Protein 3CS5 (pdb70)

Secondary structure (DSSP, 8-state):
-HHHHHHHHHHHTTSSS-TGGGTHHHHTHHHHHHHHHHHHHHHHTTT-/-HHHHHHHHHHHHHTT--HHHHHHHHHHHHHHHTHHHHTTTSTTTT--/-TTHHHHHHHHHHHHHS-TTTTHHHHHHHHHTTSSTHHHHHHHHHTT-/-HHHHHHHHHHHHGGG--HHHHHHHHHHHHTHHHHHHHHHHHHHT---

Nearest PDB structures (foldseek):
  3cs5-assembly2_C  TM=1.021E+00  e=9.121E-07  Synechococcus elongatus PCC 7942 = FACHB-805

Solvent-accessible surface area: 14403 Å² total; per-residue (Å²): 125,137,74,98,100,44,26,90,122,72,68,104,107,4,161,122,44,69,151,128,90,0,31,74,72,12,29,92,5,5,76,80,36,31,59,36,84,90,66,75,116,19,34,88,180,146,63,148,136,136,55,115,120,28,19,92,103,73,76,139,104,4,171,134,55,55,136,122,83,4,20,63,71,15,45,80,1,21,130,85,11,26,46,40,45,56,85,72,99,24,42,83,188,141,38,98,105,150,63,104,130,38,21,106,129,54,67,124,110,2,166,123,45,44,165,132,84,0,16,69,53,5,19,92,6,5,115,78,47,11,40,41,36,68,66,42,76,22,51,92,162,156,64,142,120,129,43,114,115,18,13,95,114,44,57,125,124,5,148,121,19,62,130,139,82,1,32,80,61,12,20,92,19,1,112,88,42,29,40,39,82,63,86,76,97,23,38,106,174,132,69,163

Foldseek 3Di:
DVVVVVVVVVVVVQVPQDDVRNVVVVVVVVVVVVVCVVVVVVVVVVVD/DVVVVVVVVVVVPVVVDDPVVVVCVVVVVCVPVVVVVVVVVVVVVPPD/DVVVVVVVVCCVVCVPADPCGVVVVCVVCVCVVCVCVVVVVVVVVVVD/DVVVVVVVVCVVVVVVQDVVSVVVVVVVVVVVVVVVVVVVVVVVVVPD

InterPro domains:
  IPR007574 Phycobilisome degradation protein NblA [PF04485] (10-57)
  IPR036904 Phycobilisome degradation protein NblA superfamily [G3DSA:1.10.287.670] (1-59)
  IPR036904 Phycobilisome degradation protein NblA superfamily [SSF109859] (8-58)

Structure (mmCIF, N/CA/C/O backbone):
data_3CS5
#
_entry.id   3CS5
#
_cell.length_a   78.080
_cell.length_b   78.080
_cell.length_c   70.678
_cell.angle_alpha   90.00
_cell.angle_beta   90.00
_cell.angle_gamma   90.00
#
_symmetry.space_group_name_H-M   'P 4'
#
loop_
_entity.id
_entity.type
_entity.pdbx_description
1 polymer 'Phycobilisome degradation protein nblA'
2 water water
#
loop_
_atom_site.group_PDB
_atom_site.id
_atom_site.type_symbol
_atom_site.label_atom_id
_atom_site.label_alt_id
_atom_site.label_comp_id
_atom_site.label_asym_id
_atom_site.label_entity_id
_atom_site.label_seq_id
_atom_site.pdbx_PDB_ins_code
_atom_site.Cartn_x
_atom_site.Cartn_y
_atom_site.Cartn_z
_atom_site.occupancy
_atom_site.B_iso_or_equiv
_atom_site.auth_seq_id
_atom_site.auth_comp_id
_atom_site.auth_asym_id
_atom_site.auth_atom_id
_atom_site.pdbx_PDB_model_num
ATOM 1 N N . VAL A 1 12 ? 31.034 36.447 24.443 1.00 9.13 12 VAL A N 1
ATOM 2 C CA . VAL A 1 12 ? 31.554 37.352 23.419 1.00 19.86 12 VAL A CA 1
ATOM 3 C C . VAL A 1 12 ? 32.639 36.638 22.606 1.00 24.13 12 VAL A C 1
ATOM 4 O O . VAL A 1 12 ? 32.292 36.094 21.548 1.00 13.61 12 VAL A O 1
ATOM 8 N N . GLU A 1 13 ? 33.848 36.664 23.137 1.00 20.41 13 GLU A N 1
ATOM 9 C CA . GLU A 1 13 ? 35.065 36.150 22.534 1.00 25.30 13 GLU A CA 1
ATOM 10 C C . GLU A 1 13 ? 34.808 34.900 21.692 1.00 28.06 13 GLU A C 1
ATOM 11 O O . GLU A 1 13 ? 34.934 34.986 20.461 1.00 11.10 13 GLU A O 1
ATOM 17 N N . GLN A 1 14 ? 34.431 33.810 22.345 1.00 24.04 14 GLN A N 1
ATOM 18 C CA . GLN A 1 14 ? 34.061 32.561 21.685 1.00 17.98 14 GLN A CA 1
ATOM 19 C C . GLN A 1 14 ? 33.159 32.817 20.476 1.00 21.68 14 GLN A C 1
ATOM 20 O O . GLN A 1 14 ? 33.255 32.119 19.465 1.00 13.85 14 GLN A O 1
ATOM 26 N N . GLN A 1 15 ? 32.268 33.805 20.549 1.00 16.89 15 GLN A N 1
ATOM 27 C CA . GLN A 1 15 ? 31.419 34.108 19.398 1.00 15.13 15 GLN A CA 1
ATOM 28 C C . GLN A 1 15 ? 32.290 34.526 18.222 1.00 6.77 15 GLN A C 1
ATOM 29 O O . GLN A 1 15 ? 31.976 34.244 17.067 1.00 0.00 15 GLN A O 1
ATOM 35 N N . PHE A 1 16 ? 33.414 35.187 18.512 1.00 4.34 16 PHE A N 1
ATOM 36 C CA . PHE A 1 16 ? 34.367 35.419 17.429 1.00 6.60 16 PHE A CA 1
ATOM 37 C C . PHE A 1 16 ? 34.827 34.032 16.944 1.00 14.10 16 PHE A C 1
ATOM 38 O O . PHE A 1 16 ? 34.678 33.736 15.763 1.00 5.13 16 PHE A O 1
ATOM 46 N N . ASP A 1 17 ? 35.352 33.275 17.892 1.00 25.39 17 ASP A N 1
ATOM 47 C CA . ASP A 1 17 ? 35.821 31.901 17.762 1.00 22.63 17 ASP A CA 1
ATOM 48 C C . ASP A 1 17 ? 34.919 31.153 16.778 1.00 21.70 17 ASP A C 1
ATOM 49 O O . ASP A 1 17 ? 35.395 30.711 15.730 1.00 60.43 17 ASP A O 1
ATOM 54 N N . LEU A 1 18 ? 33.643 31.053 17.099 1.00 15.17 18 LEU A N 1
ATOM 55 C CA . LEU A 1 18 ? 32.595 30.472 16.281 1.00 16.70 18 LEU A CA 1
ATOM 56 C C . LEU A 1 18 ? 32.634 30.928 14.825 1.00 22.75 18 LEU A C 1
ATOM 57 O O . LEU A 1 18 ? 32.747 30.174 13.859 1.00 0.00 18 LEU A O 1
ATOM 62 N N . GLN A 1 19 ? 32.489 32.248 14.674 1.00 33.18 19 GLN A N 1
ATOM 63 C CA . GLN A 1 19 ? 32.464 32.829 13.335 1.00 33.90 19 GLN A CA 1
ATOM 64 C C . GLN A 1 19 ? 33.752 32.461 12.606 1.00 30.51 19 GLN A C 1
ATOM 65 O O . GLN A 1 19 ? 33.704 32.114 11.431 1.00 1.49 19 GLN A O 1
ATOM 71 N N . LYS A 1 20 ?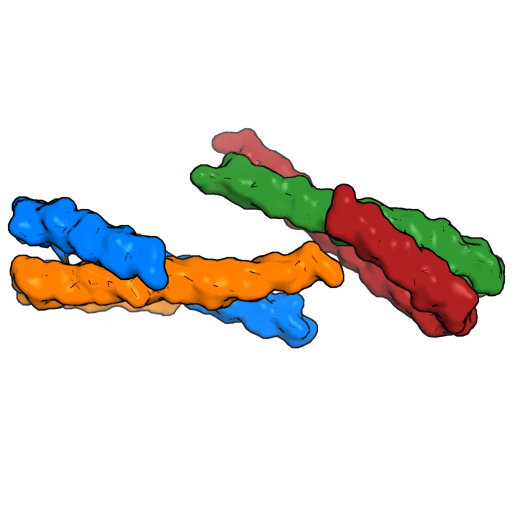 34.844 32.537 13.362 1.00 27.32 20 LYS A N 1
ATOM 72 C CA . LYS A 1 20 ? 36.158 32.153 12.854 1.00 18.91 20 LYS A CA 1
ATOM 73 C C . LYS A 1 20 ? 36.157 30.691 12.425 1.00 11.69 20 LYS A C 1
ATOM 74 O O . LYS A 1 20 ? 36.648 30.350 11.343 1.00 30.66 20 LYS A O 1
ATOM 80 N N . TYR A 1 21 ? 35.595 29.781 13.218 1.00 0.24 21 TYR A N 1
ATOM 81 C CA . TYR A 1 21 ? 35.598 28.370 12.809 1.00 10.12 21 TYR A CA 1
ATOM 82 C C . TYR A 1 21 ? 34.667 28.137 11.619 1.00 16.34 21 TYR A C 1
ATOM 83 O O . TYR A 1 21 ? 34.633 27.041 11.045 1.00 28.68 21 TYR A O 1
ATOM 92 N N . ARG A 1 22 ? 33.887 29.139 11.230 1.00 9.44 22 ARG A N 1
ATOM 93 C CA . ARG A 1 22 ? 32.954 28.947 10.118 1.00 10.35 22 ARG A CA 1
ATOM 94 C C . ARG A 1 22 ? 33.679 28.996 8.774 1.00 11.94 22 ARG A C 1
ATOM 95 O O . ARG A 1 22 ? 33.581 28.078 7.953 1.00 12.51 22 ARG A O 1
ATOM 103 N N . GLN A 1 23 ? 34.414 30.077 8.554 1.00 16.88 23 GLN A N 1
ATOM 104 C CA . GLN A 1 23 ? 35.184 30.308 7.338 1.00 16.81 23 GLN A CA 1
ATOM 105 C C . GLN A 1 23 ? 35.969 29.079 6.907 1.00 16.46 23 GLN A C 1
ATOM 106 O O . GLN A 1 23 ? 35.890 28.602 5.778 1.00 12.19 23 GLN A O 1
ATOM 112 N N . GLN A 1 24 ? 36.723 28.586 7.880 1.00 8.40 24 GLN A N 1
ATOM 113 C CA . GLN A 1 24 ? 37.580 27.426 7.700 1.00 8.16 24 GLN A CA 1
ATOM 114 C C . GLN A 1 24 ? 36.817 26.243 7.111 1.00 14.10 24 GLN A C 1
ATOM 115 O O . GLN A 1 24 ? 37.461 25.431 6.435 1.00 37.44 24 GLN A O 1
ATOM 121 N N . VAL A 1 25 ? 35.523 26.162 7.354 1.00 10.74 25 VAL A N 1
ATOM 122 C CA . VAL A 1 25 ? 34.645 25.036 7.142 1.00 10.64 25 VAL A CA 1
ATOM 123 C C . VAL A 1 25 ? 33.656 25.219 6.005 1.00 10.62 25 VAL A C 1
ATOM 124 O O . VAL A 1 25 ? 33.011 24.247 5.600 1.00 3.79 25 VAL A O 1
ATOM 128 N N . ARG A 1 26 ? 33.533 26.436 5.504 1.00 18.06 26 ARG A N 1
ATOM 129 C CA . ARG A 1 26 ? 32.653 26.760 4.383 1.00 18.24 26 ARG A CA 1
ATOM 130 C C . ARG A 1 26 ? 33.473 26.847 3.091 1.00 10.18 26 ARG A C 1
ATOM 131 O O . ARG A 1 26 ? 33.001 27.386 2.097 1.00 3.33 26 ARG A O 1
ATOM 139 N N . ASP A 1 27 ? 34.682 26.318 3.147 1.00 3.24 27 ASP A N 1
ATOM 140 C CA . ASP A 1 27 ? 35.577 26.076 2.037 1.00 1.23 27 ASP A CA 1
ATOM 141 C C . ASP A 1 27 ? 36.029 24.609 2.075 1.00 0.00 27 ASP A C 1
ATOM 142 O O . ASP A 1 27 ? 36.336 24.029 1.031 1.00 9.39 27 ASP A O 1
ATOM 147 N N . ILE A 1 28 ? 36.079 24.046 3.284 1.00 8.09 28 ILE A N 1
ATOM 148 C CA . ILE A 1 28 ? 36.561 22.675 3.415 1.00 18.10 28 ILE A CA 1
ATOM 149 C C . ILE A 1 28 ? 35.653 21.741 2.599 1.00 16.96 28 ILE A C 1
ATOM 150 O O . ILE A 1 28 ? 34.446 21.950 2.594 1.00 1.07 28 ILE A O 1
ATOM 155 N N . SER A 1 29 ? 36.283 20.765 1.960 1.00 17.57 29 SER A N 1
ATOM 156 C CA . SER A 1 29 ? 35.621 19.798 1.101 1.00 4.82 29 SER A CA 1
ATOM 157 C C . SER A 1 29 ? 34.862 18.713 1.863 1.00 14.50 29 SER A C 1
ATOM 158 O O . SER A 1 29 ? 34.919 18.614 3.091 1.00 27.04 29 SER A O 1
ATOM 161 N N . ARG A 1 30 ? 34.154 17.905 1.081 1.00 23.64 30 ARG A N 1
ATOM 162 C CA . ARG A 1 30 ? 33.308 16.805 1.495 1.00 26.70 30 ARG A CA 1
ATOM 163 C C . ARG A 1 30 ? 33.950 15.901 2.543 1.00 33.25 30 ARG A C 1
ATOM 164 O O . ARG A 1 30 ? 33.631 16.072 3.723 1.00 46.81 30 ARG A O 1
ATOM 172 N N . GLU A 1 31 ? 34.810 14.956 2.153 1.00 32.57 31 GLU A N 1
ATOM 173 C CA . GLU A 1 31 ? 35.357 14.051 3.167 1.00 28.33 31 GLU A CA 1
ATOM 174 C C . GLU A 1 31 ? 36.115 14.889 4.209 1.00 26.30 31 GLU A C 1
ATOM 175 O O . GLU A 1 31 ? 35.967 14.653 5.407 1.00 12.80 31 GLU A O 1
ATOM 181 N N . ASP A 1 32 ? 36.877 15.863 3.733 1.00 30.33 32 ASP A N 1
ATOM 182 C CA . ASP A 1 32 ? 37.681 16.721 4.599 1.00 39.44 32 ASP A CA 1
ATOM 183 C C . ASP A 1 32 ? 36.832 17.598 5.512 1.00 42.48 32 ASP A C 1
ATOM 184 O O . ASP A 1 32 ? 37.344 18.264 6.427 1.00 46.67 32 ASP A O 1
ATOM 189 N N . LEU A 1 33 ? 35.520 17.606 5.301 1.00 38.68 33 LEU A N 1
ATOM 190 C CA . LEU A 1 33 ? 34.622 18.251 6.259 1.00 34.31 33 LEU A CA 1
ATOM 191 C C . LEU A 1 33 ? 33.879 17.168 7.044 1.00 21.82 33 LEU A C 1
ATOM 192 O O . LEU A 1 33 ? 32.932 17.441 7.779 1.00 0.80 33 LEU A O 1
ATOM 197 N N . GLU A 1 34 ? 34.340 15.924 6.892 1.00 23.51 34 GLU A N 1
ATOM 198 C CA . GLU A 1 34 ? 33.773 14.771 7.574 1.00 25.75 34 GLU A CA 1
ATOM 199 C C . GLU A 1 34 ? 34.641 14.269 8.729 1.00 24.21 34 GLU A C 1
ATOM 200 O O . GLU A 1 34 ? 34.117 13.838 9.758 1.00 23.75 34 GLU A O 1
ATOM 206 N N . ASP A 1 35 ? 35.955 14.305 8.555 1.00 27.44 35 ASP A N 1
ATOM 207 C CA . ASP A 1 35 ? 36.905 13.775 9.523 1.00 27.25 35 ASP A CA 1
ATOM 208 C C . ASP A 1 35 ? 37.035 14.677 10.738 1.00 31.64 35 ASP A C 1
ATOM 209 O O . ASP A 1 35 ? 37.601 14.319 11.778 1.00 21.60 35 ASP A O 1
ATOM 214 N N . LEU A 1 36 ? 36.486 15.893 10.607 1.00 17.31 36 LEU A N 1
ATOM 215 C CA . LEU A 1 36 ? 36.465 16.715 11.817 1.00 12.75 36 LEU A CA 1
ATOM 216 C C . LEU A 1 36 ? 35.059 16.620 12.412 1.00 17.37 36 LEU A C 1
ATOM 217 O O . LEU A 1 36 ? 34.650 17.481 13.179 1.00 24.23 36 LEU A O 1
ATOM 222 N N . PHE A 1 37 ? 34.318 15.567 12.029 1.00 13.04 37 PHE A N 1
ATOM 223 C CA . PHE A 1 37 ? 33.063 15.333 12.739 1.00 16.19 37 PHE A CA 1
ATOM 224 C C . PHE A 1 37 ? 33.125 13.955 13.403 1.00 24.72 37 PHE A C 1
ATOM 225 O O . PHE A 1 37 ? 32.309 13.631 14.257 1.00 32.21 37 PHE A O 1
ATOM 233 N N . ILE A 1 38 ? 34.123 13.182 12.993 1.00 27.12 38 ILE A N 1
ATOM 234 C CA . ILE A 1 38 ? 34.377 11.866 13.578 1.00 29.88 38 ILE A CA 1
ATOM 235 C C . ILE A 1 38 ? 35.326 11.980 14.765 1.00 33.01 38 ILE A C 1
ATOM 236 O O . ILE A 1 38 ? 35.188 11.249 15.745 1.00 31.80 38 ILE A O 1
ATOM 241 N N . GLU A 1 39 ? 36.277 12.904 14.664 1.00 34.09 39 GLU A N 1
ATOM 242 C CA . GLU A 1 39 ? 37.226 13.219 15.724 1.00 41.47 39 GLU A CA 1
ATOM 243 C C . GLU A 1 39 ? 36.560 13.995 16.858 1.00 43.51 39 GLU A C 1
ATOM 244 O O . GLU A 1 39 ? 37.046 14.101 17.990 1.00 13.18 39 GLU A O 1
ATOM 250 N N . VAL A 1 40 ? 35.406 14.565 16.510 1.00 35.93 40 VAL A N 1
ATOM 251 C CA . VAL A 1 40 ? 34.658 15.427 17.400 1.00 31.12 40 VAL A CA 1
ATOM 252 C C . VAL A 1 40 ? 33.744 14.705 18.377 1.00 28.11 40 VAL A C 1
ATOM 253 O O . VAL A 1 40 ? 33.792 14.869 19.598 1.00 1.22 40 VAL A O 1
ATOM 257 N N . VAL A 1 41 ? 32.899 13.845 17.808 1.00 26.67 41 VAL A N 1
ATOM 258 C CA . VAL A 1 41 ? 32.032 12.982 18.601 1.00 20.42 41 VAL A CA 1
ATOM 259 C C . VAL A 1 41 ? 32.858 11.938 19.349 1.00 7.86 41 VAL A C 1
ATOM 260 O O . VAL A 1 41 ? 32.298 11.264 20.210 1.00 19.56 41 VAL A O 1
ATOM 264 N N . ARG A 1 42 ? 34.141 11.815 19.027 1.00 3.32 42 ARG A N 1
ATOM 265 C CA . ARG A 1 42 ? 35.133 11.357 19.993 1.00 7.78 42 ARG A CA 1
ATOM 266 C C . ARG A 1 42 ? 35.463 12.451 21.003 1.00 25.41 42 ARG A C 1
ATOM 267 O O . ARG A 1 42 ? 35.442 12.219 22.212 1.00 40.58 42 ARG A O 1
ATOM 275 N N . GLN A 1 43 ? 35.768 13.642 20.499 1.00 27.42 43 GLN A N 1
ATOM 276 C CA . GLN A 1 43 ? 36.113 14.771 21.354 1.00 22.73 43 GLN A CA 1
ATOM 277 C C . GLN A 1 43 ? 35.155 14.878 22.542 1.00 19.35 43 GLN A C 1
ATOM 278 O O . GLN A 1 43 ? 35.471 14.447 23.645 1.00 0.00 43 GLN A O 1
ATOM 284 N N . LYS A 1 44 ? 34.000 15.466 22.271 1.00 30.12 44 LYS A N 1
ATOM 285 C CA . LYS A 1 44 ? 32.894 15.690 23.178 1.00 24.36 44 LYS A CA 1
ATOM 286 C C . LYS A 1 44 ? 32.768 14.608 24.250 1.00 23.52 44 LYS A C 1
ATOM 287 O O . LYS A 1 44 ? 32.580 14.913 25.431 1.00 11.36 44 LYS A O 1
ATOM 293 N N . MET A 1 45 ? 32.876 13.343 23.857 1.00 20.01 45 MET A N 1
ATOM 294 C CA . MET A 1 45 ? 32.685 12.228 24.782 1.00 27.42 45 MET A CA 1
ATOM 295 C C . MET A 1 45 ? 33.800 12.151 25.816 1.00 25.01 45 MET A C 1
ATOM 296 O O . MET A 1 45 ? 33.524 11.851 26.984 1.00 7.62 45 MET A O 1
ATOM 301 N N . ALA A 1 46 ? 35.020 12.442 25.388 1.00 18.33 46 ALA A N 1
ATOM 302 C CA . ALA A 1 46 ? 36.201 12.553 26.232 1.00 7.24 46 ALA A CA 1
ATOM 303 C C . ALA A 1 46 ? 35.963 13.525 27.388 1.00 8.99 46 ALA A C 1
ATOM 304 O O . ALA A 1 46 ? 36.511 13.397 28.487 1.00 0.00 46 ALA A O 1
ATOM 306 N N . HIS A 1 47 ? 35.117 14.507 27.107 1.00 8.49 47 HIS A N 1
ATOM 307 C CA . HIS A 1 47 ? 34.626 15.435 28.109 1.00 20.29 47 HIS A CA 1
ATOM 308 C C . HIS A 1 47 ? 33.484 14.771 28.890 1.00 25.09 47 HIS A C 1
ATOM 309 O O . HIS A 1 47 ? 33.341 15.024 30.083 1.00 19.38 47 HIS A O 1
ATOM 316 N N . GLU A 1 48 ? 32.692 13.951 28.196 1.00 27.92 48 GLU A N 1
ATOM 317 C CA . GLU A 1 48 ? 31.542 13.307 28.827 1.00 32.74 48 GLU A CA 1
ATOM 318 C C . GLU A 1 48 ? 31.973 12.599 30.113 1.00 26.51 48 GLU A C 1
ATOM 319 O O . GLU A 1 48 ? 31.366 12.788 31.166 1.00 30.52 48 GLU A O 1
ATOM 325 N N . ASN A 1 49 ? 33.032 11.819 29.990 1.00 19.04 49 ASN A N 1
ATOM 326 C CA . ASN A 1 49 ? 33.778 11.134 31.020 1.00 22.22 49 ASN A CA 1
ATOM 327 C C . ASN A 1 49 ? 34.523 12.097 31.933 1.00 26.39 49 ASN A C 1
ATOM 328 O O . ASN A 1 49 ? 35.094 11.733 32.957 1.00 6.22 49 ASN A O 1
ATOM 333 N N . ILE A 1 50 ? 34.519 13.352 31.502 1.00 30.14 50 ILE A N 1
ATOM 334 C CA . ILE A 1 50 ? 35.306 14.381 32.157 1.00 31.21 50 ILE A CA 1
ATOM 335 C C . ILE A 1 50 ? 34.406 15.227 33.050 1.00 26.23 50 ILE A C 1
ATOM 336 O O . ILE A 1 50 ? 34.711 15.443 34.226 1.00 53.10 50 ILE A O 1
ATOM 341 N N . PHE A 1 51 ? 33.279 15.668 32.498 1.00 11.13 51 PHE A N 1
ATOM 342 C CA . PHE A 1 51 ? 32.289 16.285 33.371 1.00 15.00 51 PHE A CA 1
ATOM 343 C C . PHE A 1 51 ? 31.841 15.252 34.420 1.00 25.86 51 PHE A C 1
ATOM 344 O O . PHE A 1 51 ? 31.933 15.537 35.611 1.00 26.57 51 PHE A O 1
ATOM 352 N N . LYS A 1 52 ? 31.406 14.100 33.939 1.00 32.09 52 LYS A N 1
ATOM 353 C CA . LYS A 1 52 ? 31.109 12.938 34.766 1.00 33.38 52 LYS A CA 1
ATOM 354 C C . LYS A 1 52 ? 32.214 12.772 35.812 1.00 35.60 52 LYS A C 1
ATOM 355 O O . LYS A 1 52 ? 31.958 12.802 37.016 1.00 26.18 52 LYS A O 1
ATOM 361 N N . GLY A 1 53 ? 33.436 12.627 35.304 1.00 33.98 53 GLY A N 1
ATOM 362 C CA . GLY A 1 53 ? 34.633 12.619 36.123 1.00 32.12 53 GLY A CA 1
ATOM 363 C C . GLY A 1 53 ? 34.616 13.798 37.090 1.00 38.12 53 GLY A C 1
ATOM 364 O O . GLY A 1 53 ? 34.962 13.640 38.271 1.00 56.30 53 GLY A O 1
ATOM 365 N N . MET A 1 54 ? 34.202 14.962 36.582 1.00 35.40 54 MET A N 1
ATOM 366 C CA . MET A 1 54 ? 34.153 16.202 37.339 1.00 37.21 54 MET A CA 1
ATOM 367 C C . MET A 1 54 ? 33.021 16.208 38.360 1.00 32.06 54 MET A C 1
ATOM 368 O O . MET A 1 54 ? 33.118 16.829 39.421 1.00 8.07 54 MET A O 1
ATOM 373 N N . ILE A 1 55 ? 31.934 15.505 38.033 1.00 30.56 55 ILE A N 1
ATOM 374 C CA . ILE A 1 55 ? 30.812 15.492 38.977 1.00 22.18 55 ILE A CA 1
ATOM 375 C C . ILE A 1 55 ? 30.962 14.339 39.953 1.00 16.04 55 ILE A C 1
ATOM 376 O O . ILE A 1 55 ? 30.350 14.339 41.028 1.00 28.05 55 ILE A O 1
ATOM 381 N N . ARG A 1 56 ? 31.787 13.329 39.643 1.00 10.53 56 ARG A N 1
ATOM 382 C CA . ARG A 1 56 ? 32.028 12.342 40.708 1.00 12.06 56 ARG A CA 1
ATOM 383 C C . ARG A 1 56 ? 33.460 12.515 41.234 1.00 11.46 56 ARG A C 1
ATOM 384 O O . ARG A 1 56 ? 34.314 11.649 41.078 1.00 1.06 56 ARG A O 1
ATOM 392 N N . GLN A 1 57 ? 33.640 13.634 41.938 1.00 0.00 57 GLN A N 1
ATOM 393 C CA . GLN A 1 57 ? 34.885 14.267 42.298 1.00 10.14 57 GLN A CA 1
ATOM 394 C C . GLN A 1 57 ? 34.590 15.470 43.178 1.00 22.51 57 GLN A C 1
ATOM 395 O O . GLN A 1 57 ? 35.403 15.918 43.957 1.00 2.72 57 GLN A O 1
ATOM 401 N N . GLY A 1 58 ? 33.310 15.844 43.013 1.00 27.35 58 GLY A N 1
ATOM 402 C CA . GLY A 1 58 ? 32.598 16.900 43.685 1.00 20.67 58 GLY A CA 1
ATOM 403 C C . GLY A 1 58 ? 31.777 16.374 44.852 1.00 12.83 58 GLY A C 1
ATOM 404 O O . GLY A 1 58 ? 31.591 17.073 45.849 1.00 0.00 58 GLY A O 1
ATOM 405 N N . SER A 1 59 ? 31.289 15.145 44.725 1.00 12.17 59 SER A N 1
ATOM 406 C CA . SER A 1 59 ? 30.483 14.528 45.772 1.00 7.15 59 SER A CA 1
ATOM 407 C C . SER A 1 59 ? 31.333 13.632 46.667 1.00 8.82 59 SER A C 1
ATOM 408 O O . SER A 1 59 ? 32.368 14.056 47.183 1.00 29.00 59 SER A O 1
ATOM 412 N N . VAL B 1 12 ? 34.182 1.467 25.867 1.00 3.77 12 VAL B N 1
ATOM 413 C CA . VAL B 1 12 ? 33.421 0.467 25.129 1.00 0.00 12 VAL B CA 1
ATOM 414 C C . VAL B 1 12 ? 32.285 1.140 24.365 1.00 3.39 12 VAL B C 1
ATOM 415 O O . VAL B 1 12 ? 32.393 1.406 23.163 1.00 4.40 12 VAL B O 1
ATOM 419 N N . GLU B 1 13 ? 31.195 1.414 25.063 1.00 18.71 13 GLU B N 1
ATOM 420 C CA . GLU B 1 13 ? 29.964 1.958 24.508 1.00 25.13 13 GLU B CA 1
ATOM 421 C C . GLU B 1 13 ? 30.209 3.201 23.654 1.00 24.22 13 GLU B C 1
ATOM 422 O O . GLU B 1 13 ? 29.538 3.368 22.630 1.00 4.50 13 GLU B O 1
ATOM 428 N N . GLN B 1 14 ? 31.146 4.029 24.103 1.00 18.47 14 GLN B N 1
ATOM 429 C CA . GLN B 1 14 ? 31.527 5.266 23.434 1.00 14.30 14 GLN B CA 1
ATOM 430 C C . GLN B 1 14 ? 32.061 4.936 22.035 1.00 9.43 14 GLN B C 1
ATOM 431 O O . GLN B 1 14 ? 31.537 5.473 21.054 1.00 0.82 14 GLN B O 1
ATOM 437 N N . GLN B 1 15 ? 33.067 4.066 22.021 1.00 10.63 15 GLN B N 1
ATOM 438 C CA . GLN B 1 15 ? 33.673 3.558 20.793 1.00 7.96 15 GLN B CA 1
ATOM 439 C C . GLN B 1 15 ? 32.556 3.161 19.815 1.00 4.23 15 GLN B C 1
ATOM 440 O O . GLN B 1 15 ? 32.645 3.583 18.672 1.00 0.00 15 GLN B O 1
ATOM 446 N N . PHE B 1 16 ? 31.597 2.402 20.321 1.00 7.43 16 PHE B N 1
ATOM 447 C CA . PHE B 1 16 ? 30.382 1.952 19.663 1.00 9.90 16 PHE B CA 1
ATOM 448 C C . PHE B 1 16 ? 29.658 3.144 19.028 1.00 22.16 16 PHE B C 1
ATOM 449 O O . PHE B 1 16 ? 29.314 3.107 17.849 1.00 27.70 16 PHE B O 1
ATOM 457 N N . ASP B 1 17 ? 29.448 4.176 19.829 1.00 27.95 17 ASP B N 1
ATOM 458 C CA . ASP B 1 17 ? 28.762 5.400 19.437 1.00 18.77 17 ASP B CA 1
ATOM 459 C C . ASP B 1 17 ? 29.436 6.052 18.234 1.00 21.04 17 ASP B C 1
ATOM 460 O O . ASP B 1 17 ? 28.812 6.152 17.173 1.00 4.41 17 ASP B O 1
ATOM 465 N N . LEU B 1 18 ? 30.683 6.471 18.413 1.00 21.60 18 LEU B N 1
ATOM 466 C CA . LEU B 1 18 ? 3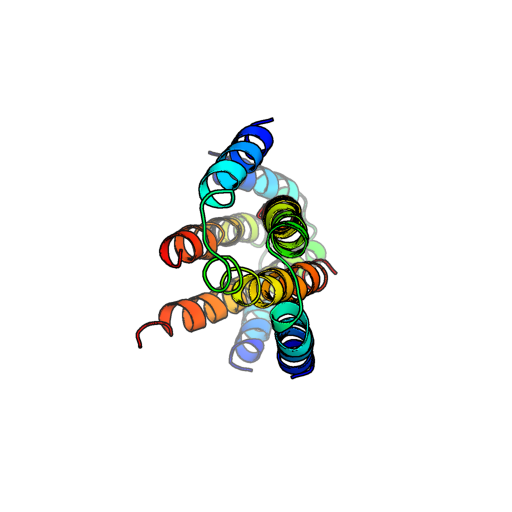1.449 7.200 17.416 1.00 22.23 18 LEU B CA 1
ATOM 467 C C . LEU B 1 18 ? 31.316 6.564 16.027 1.00 32.29 18 LEU B C 1
ATOM 468 O O . LEU B 1 18 ? 31.211 7.279 15.033 1.00 32.28 18 LEU B O 1
ATOM 473 N N . GLN B 1 19 ? 31.305 5.245 16.038 1.00 29.29 19 GLN B N 1
ATOM 474 C CA . GLN B 1 19 ? 31.132 4.345 14.917 1.00 21.35 19 GLN B CA 1
ATOM 475 C C . GLN B 1 19 ? 29.748 4.465 14.285 1.00 27.67 19 GLN B C 1
ATOM 476 O O . GLN B 1 19 ? 29.580 4.364 13.065 1.00 11.46 19 GLN B O 1
ATOM 482 N N . LYS B 1 20 ? 28.717 4.675 15.112 1.00 20.75 20 LYS B N 1
ATOM 483 C CA . LYS B 1 20 ? 27.380 4.847 14.541 1.00 27.99 20 LYS B CA 1
ATOM 484 C C . LYS B 1 20 ? 27.238 6.231 13.917 1.00 36.85 20 LYS B C 1
ATOM 485 O O . LYS B 1 20 ? 26.355 6.505 13.113 1.00 42.99 20 LYS B O 1
ATOM 491 N N . TYR B 1 21 ? 28.143 7.122 14.309 1.00 37.98 21 TYR B N 1
ATOM 492 C CA . TYR B 1 21 ? 28.141 8.489 13.803 1.00 32.27 21 TYR B CA 1
ATOM 493 C C . TYR B 1 21 ? 28.989 8.612 12.542 1.00 30.18 21 TYR B C 1
ATOM 494 O O . TYR B 1 21 ? 28.762 9.494 11.713 1.00 22.22 21 TYR B O 1
ATOM 503 N N . ARG B 1 22 ? 29.967 7.723 12.404 1.00 29.30 22 ARG B N 1
ATOM 504 C CA . ARG B 1 22 ? 30.671 7.548 11.139 1.00 27.36 22 ARG B CA 1
ATOM 505 C C . ARG B 1 22 ? 30.016 6.464 10.289 1.00 30.95 22 ARG B C 1
ATOM 506 O O . ARG B 1 22 ? 30.173 6.439 9.068 1.00 50.06 22 ARG B O 1
ATOM 514 N N . GLN B 1 23 ? 29.282 5.570 10.943 1.00 20.23 23 GLN B N 1
ATOM 515 C CA . GLN B 1 23 ? 28.242 4.797 10.275 1.00 18.27 23 GLN B CA 1
ATOM 516 C C . GLN B 1 23 ? 27.235 5.710 9.584 1.00 24.25 23 GLN B C 1
ATOM 517 O O . GLN B 1 23 ? 26.884 5.498 8.423 1.00 31.92 23 GLN B O 1
ATOM 523 N N . GLN B 1 24 ? 26.773 6.726 10.305 1.00 23.53 24 GLN B N 1
ATOM 524 C CA . GLN B 1 24 ? 26.050 7.834 9.692 1.00 15.36 24 GLN B CA 1
ATOM 525 C C . GLN B 1 24 ? 26.981 8.705 8.855 1.00 22.58 24 GLN B C 1
ATOM 526 O O . GLN B 1 24 ? 27.122 8.500 7.650 1.00 30.21 24 GLN B O 1
ATOM 532 N N . VAL B 1 25 ? 27.615 9.677 9.503 1.00 23.68 25 VAL B N 1
ATOM 533 C CA . VAL B 1 25 ? 28.170 10.829 8.802 1.00 32.70 25 VAL B CA 1
ATOM 534 C C . VAL B 1 25 ? 28.354 10.535 7.317 1.00 35.63 25 VAL B C 1
ATOM 535 O O . VAL B 1 25 ? 27.799 11.228 6.464 1.00 21.59 25 VAL B O 1
ATOM 539 N N . ARG B 1 26 ? 29.138 9.505 7.016 1.00 33.94 26 ARG B N 1
ATOM 540 C CA . ARG B 1 26 ? 29.356 9.086 5.637 1.00 24.18 26 ARG B CA 1
ATOM 541 C C . ARG B 1 26 ? 28.183 9.485 4.747 1.00 15.94 26 ARG B C 1
ATOM 542 O O . ARG B 1 26 ? 28.369 9.862 3.590 1.00 8.40 26 ARG B O 1
ATOM 550 N N . ASP B 1 27 ? 26.975 9.398 5.295 1.00 8.52 27 ASP B N 1
ATOM 551 C CA . ASP B 1 27 ? 25.761 9.529 4.498 1.00 6.87 27 ASP B CA 1
ATOM 552 C C . ASP B 1 27 ? 25.307 10.983 4.421 1.00 5.39 27 ASP B C 1
ATOM 553 O O . ASP B 1 27 ? 24.367 11.312 3.697 1.00 17.25 27 ASP B O 1
ATOM 558 N N . ILE B 1 28 ? 25.979 11.849 5.172 1.00 7.99 28 ILE B N 1
ATOM 559 C CA . ILE B 1 28 ? 25.525 13.222 5.351 1.00 17.67 28 ILE B CA 1
ATOM 560 C C . ILE B 1 28 ? 26.061 14.129 4.248 1.00 21.27 28 ILE B C 1
ATOM 561 O O . ILE B 1 28 ? 26.521 13.654 3.210 1.00 3.12 28 ILE B O 1
ATOM 566 N N . SER B 1 29 ? 25.999 15.436 4.481 1.00 16.77 29 SER B N 1
ATOM 567 C CA . SER B 1 29 ? 25.980 16.408 3.394 1.00 22.82 29 SER B CA 1
ATOM 568 C C . SER B 1 29 ? 26.710 17.688 3.785 1.00 24.31 29 SER B C 1
ATOM 569 O O . SER B 1 29 ? 26.704 18.087 4.950 1.00 30.20 29 SER B O 1
ATOM 572 N N . ARG B 1 30 ? 27.338 18.328 2.804 1.00 18.68 30 ARG B N 1
ATOM 573 C CA . ARG B 1 30 ? 28.210 19.458 3.066 1.00 25.53 30 ARG B CA 1
ATOM 574 C C . ARG B 1 30 ? 27.716 20.381 4.174 1.00 34.36 30 ARG B C 1
ATOM 575 O O . ARG B 1 30 ? 28.508 20.784 5.030 1.00 42.12 30 ARG B O 1
ATOM 583 N N . GLU B 1 31 ? 26.431 20.716 4.166 1.00 40.15 31 GLU B N 1
ATOM 584 C CA . GLU B 1 31 ? 25.891 21.645 5.150 1.00 42.17 31 GLU B CA 1
ATOM 585 C C . GLU B 1 31 ? 25.325 20.927 6.373 1.00 42.85 31 GLU B C 1
ATOM 586 O O . GLU B 1 31 ? 25.311 21.494 7.471 1.00 20.08 31 GLU B O 1
ATOM 592 N N . ASP B 1 32 ? 24.852 19.688 6.203 1.00 43.92 32 ASP B N 1
ATOM 593 C CA . ASP B 1 32 ? 24.295 18.982 7.362 1.00 42.57 32 ASP B CA 1
ATOM 594 C C . ASP B 1 32 ? 25.405 18.513 8.297 1.00 41.79 32 ASP B C 1
ATOM 595 O O . ASP B 1 32 ? 25.146 18.259 9.473 1.00 34.68 32 ASP B O 1
ATOM 600 N N . LEU B 1 33 ? 26.622 18.412 7.790 1.00 36.62 33 LEU B N 1
ATOM 601 C CA . LEU B 1 33 ? 27.813 18.203 8.633 1.00 32.04 33 LEU B CA 1
ATOM 602 C C . LEU B 1 33 ? 28.420 19.553 8.986 1.00 27.03 33 LEU B C 1
ATOM 603 O O . LEU B 1 33 ? 29.009 19.656 10.049 1.00 20.71 33 LEU B O 1
ATOM 608 N N . GLU B 1 34 ? 28.233 20.505 8.071 1.00 25.91 34 GLU B N 1
ATOM 609 C CA . GLU B 1 34 ? 28.655 21.870 8.371 1.00 26.72 34 GLU B CA 1
ATOM 610 C C . GLU B 1 34 ? 28.042 22.257 9.725 1.00 30.97 34 GLU B C 1
ATOM 611 O O . GLU B 1 34 ? 28.852 22.433 10.632 1.00 10.60 34 GLU B O 1
ATOM 617 N N . ASP B 1 35 ? 26.727 22.332 9.842 1.00 24.21 35 ASP B N 1
ATOM 618 C CA . ASP B 1 35 ? 26.038 22.657 11.079 1.00 26.41 35 ASP B CA 1
ATOM 619 C C . ASP B 1 35 ? 26.359 21.667 12.200 1.00 35.95 35 ASP B C 1
ATOM 620 O O . ASP B 1 35 ? 26.569 22.083 13.344 1.00 43.95 35 ASP B O 1
ATOM 625 N N . LEU B 1 36 ? 26.366 20.370 11.896 1.00 37.48 36 LEU B N 1
ATOM 626 C CA . LEU B 1 36 ? 26.694 19.385 12.938 1.00 28.96 36 LEU B CA 1
ATOM 627 C C . LEU B 1 36 ? 28.135 19.607 13.388 1.00 27.45 36 LEU B C 1
ATOM 628 O O . LEU B 1 36 ? 28.489 19.307 14.523 1.00 48.87 36 LEU B O 1
ATOM 633 N N . PHE B 1 37 ? 28.929 20.155 12.472 1.00 23.18 37 PHE B N 1
ATOM 634 C CA . PHE B 1 37 ? 30.300 20.525 12.775 1.00 24.90 37 PHE B CA 1
ATOM 635 C C . PHE B 1 37 ? 30.369 21.879 13.466 1.00 9.62 37 PHE B C 1
ATOM 636 O O . PHE B 1 37 ? 31.021 22.074 14.481 1.00 3.29 37 PHE B O 1
ATOM 644 N N . ILE B 1 38 ? 29.697 22.888 12.924 1.00 2.60 38 ILE B N 1
ATOM 645 C CA . ILE B 1 38 ? 29.652 24.183 13.601 1.00 6.54 38 ILE B CA 1
ATOM 646 C C . ILE B 1 38 ? 29.070 23.987 14.993 1.00 4.23 38 ILE B C 1
ATOM 647 O O . ILE B 1 38 ? 29.438 24.606 15.985 1.00 28.79 38 ILE B O 1
ATOM 652 N N . GLU B 1 39 ? 28.114 23.055 15.046 1.00 4.67 39 GLU B N 1
ATOM 653 C CA . GLU B 1 39 ? 27.505 22.780 16.347 1.00 14.23 39 GLU B CA 1
ATOM 654 C C . GLU B 1 39 ? 28.562 22.104 17.222 1.00 21.15 39 GLU B C 1
ATOM 655 O O . GLU B 1 39 ? 28.502 22.321 18.437 1.00 24.98 39 GLU B O 1
ATOM 661 N N . VAL B 1 40 ? 29.470 21.353 16.610 1.00 16.82 40 VAL B N 1
ATOM 662 C CA . VAL B 1 40 ? 30.567 20.717 17.333 1.00 13.23 40 VAL B CA 1
ATOM 663 C C . VAL B 1 40 ? 31.216 21.711 18.302 1.00 23.51 40 VAL B C 1
ATOM 664 O O . VAL B 1 40 ? 31.046 21.539 19.514 1.00 19.24 40 VAL B O 1
ATOM 668 N N . VAL B 1 41 ? 31.894 22.699 17.736 1.00 32.77 41 VAL B N 1
ATOM 669 C CA . VAL B 1 41 ? 32.656 23.707 18.470 1.00 39.95 41 VAL B CA 1
ATOM 670 C C . VAL B 1 41 ? 31.705 24.650 19.197 1.00 38.75 41 VAL B C 1
ATOM 671 O O . VAL B 1 41 ? 32.086 25.394 20.080 1.00 38.41 41 VAL B O 1
ATOM 675 N N . ARG B 1 42 ? 30.436 24.597 18.794 1.00 36.14 42 ARG B N 1
ATOM 676 C CA . ARG B 1 42 ? 29.413 25.365 19.503 1.00 30.08 42 ARG B CA 1
ATOM 677 C C . ARG B 1 42 ? 29.074 24.682 20.826 1.00 16.84 42 ARG B C 1
ATOM 678 O O . ARG B 1 42 ? 28.379 25.272 21.656 1.00 43.71 42 ARG B O 1
ATOM 686 N N . GLN B 1 43 ? 29.577 23.461 21.031 1.00 1.60 43 GLN B N 1
ATOM 687 C CA . GLN B 1 43 ? 29.371 22.738 22.279 1.00 4.80 43 GLN B CA 1
ATOM 688 C C . GLN B 1 43 ? 30.649 22.558 23.090 1.00 13.28 43 GLN B C 1
ATOM 689 O O . GLN B 1 43 ? 30.652 22.851 24.292 1.00 28.54 43 GLN B O 1
ATOM 695 N N . LYS B 1 44 ? 31.737 22.081 22.486 1.00 13.00 44 LYS B N 1
ATOM 696 C CA . LYS B 1 44 ? 32.942 21.745 23.227 1.00 16.35 44 LYS B CA 1
ATOM 697 C C . LYS B 1 44 ? 33.638 22.962 23.834 1.00 19.13 44 LYS B C 1
ATOM 698 O O . LYS B 1 44 ? 34.601 22.829 24.598 1.00 2.20 44 LYS B O 1
ATOM 704 N N . MET B 1 45 ? 33.156 24.146 23.485 1.00 20.52 45 MET B N 1
ATOM 705 C CA . MET B 1 45 ? 33.573 25.393 24.112 1.00 12.64 45 MET B CA 1
ATOM 706 C C . MET B 1 45 ? 32.829 25.523 25.436 1.00 24.45 45 MET B C 1
ATOM 707 O O . MET B 1 45 ? 33.363 25.966 26.448 1.00 29.78 45 MET B O 1
ATOM 712 N N . ALA B 1 46 ? 31.574 25.093 25.390 1.00 30.58 46 ALA B N 1
ATOM 713 C CA . ALA B 1 46 ? 30.770 24.886 26.584 1.00 26.14 46 ALA B CA 1
ATOM 714 C C . ALA B 1 46 ? 31.349 23.712 27.374 1.00 19.07 46 ALA B C 1
ATOM 715 O O . ALA B 1 46 ? 31.209 23.667 28.593 1.00 30.08 46 ALA B O 1
ATOM 717 N N . HIS B 1 47 ? 31.988 22.791 26.647 1.00 0.89 47 HIS B N 1
ATOM 718 C CA . HIS B 1 47 ? 32.574 21.622 27.291 1.00 11.32 47 HIS B CA 1
ATOM 719 C C . HIS B 1 47 ? 33.947 21.988 27.858 1.00 22.01 47 HIS B C 1
ATOM 720 O O . HIS B 1 47 ? 34.622 21.144 28.444 1.00 16.41 47 HIS B O 1
ATOM 727 N N . GLU B 1 48 ? 34.289 23.259 27.661 1.00 20.79 48 GLU B N 1
ATOM 728 C CA . GLU B 1 48 ? 35.439 23.867 28.298 1.00 28.47 48 GLU B CA 1
ATOM 729 C C . GLU B 1 48 ? 34.999 24.865 29.369 1.00 20.11 48 GLU B C 1
ATOM 730 O O . GLU B 1 48 ? 35.633 24.911 30.424 1.00 37.47 48 GLU B O 1
ATOM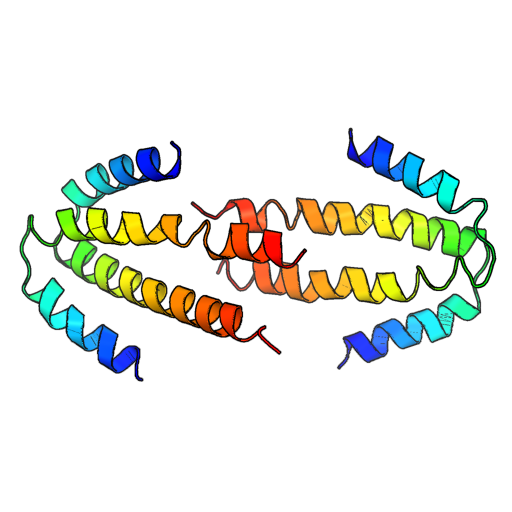 736 N N . ASN B 1 49 ? 33.958 25.664 29.146 1.00 3.33 49 ASN B N 1
ATOM 737 C CA . ASN B 1 49 ? 33.557 26.589 30.214 1.00 15.97 49 ASN B CA 1
ATOM 738 C C . ASN B 1 49 ? 32.981 25.788 31.388 1.00 19.48 49 ASN B C 1
ATOM 739 O O . ASN B 1 49 ? 33.310 26.032 32.547 1.00 5.73 49 ASN B O 1
ATOM 744 N N . ILE B 1 50 ? 32.141 24.803 31.082 1.00 20.48 50 ILE B N 1
ATOM 745 C CA . ILE B 1 50 ? 31.535 23.901 32.054 1.00 22.08 50 ILE B CA 1
ATOM 746 C C . ILE B 1 50 ? 32.564 22.887 32.554 1.00 26.91 50 ILE B C 1
ATOM 747 O O . ILE B 1 50 ? 32.299 22.076 33.440 1.00 5.22 50 ILE B O 1
ATOM 752 N N . PHE B 1 51 ? 33.760 22.965 31.967 1.00 24.82 51 PHE B N 1
ATOM 753 C CA . PHE B 1 51 ? 34.938 22.229 32.376 1.00 12.89 51 PHE B CA 1
ATOM 754 C C . PHE B 1 51 ? 36.002 23.182 32.920 1.00 8.64 51 PHE B C 1
ATOM 755 O O . PHE B 1 51 ? 37.066 22.772 33.381 1.00 6.77 51 PHE B O 1
ATOM 763 N N . LYS B 1 52 ? 35.711 24.463 32.865 1.00 14.30 52 LYS B N 1
ATOM 764 C CA . LYS B 1 52 ? 36.576 25.536 33.333 1.00 18.54 52 LYS B CA 1
ATOM 765 C C . LYS B 1 52 ? 36.065 26.031 34.682 1.00 11.12 52 LYS B C 1
ATOM 766 O O . LYS B 1 52 ? 36.789 26.665 35.449 1.00 32.09 52 LYS B O 1
ATOM 772 N N . GLY B 1 53 ? 34.802 25.706 34.945 1.00 0.00 53 GLY B N 1
ATOM 773 C CA . GLY B 1 53 ? 34.213 26.023 36.243 1.00 14.29 53 GLY B CA 1
ATOM 774 C C . GLY B 1 53 ? 34.569 24.911 37.226 1.00 26.42 53 GLY B C 1
ATOM 775 O O . GLY B 1 53 ? 35.012 25.153 38.342 1.00 20.68 53 GLY B O 1
ATOM 776 N N . MET B 1 54 ? 34.372 23.677 36.772 1.00 33.51 54 MET B N 1
ATOM 777 C CA . MET B 1 54 ? 34.713 22.505 37.564 1.00 28.22 54 MET B CA 1
ATOM 778 C C . MET B 1 54 ? 36.185 22.481 37.940 1.00 18.35 54 MET B C 1
ATOM 779 O O . MET B 1 54 ? 36.577 21.832 38.914 1.00 13.71 54 MET B O 1
ATOM 784 N N . ILE B 1 55 ? 37.071 23.165 37.210 1.00 15.69 55 ILE B N 1
ATOM 785 C CA . ILE B 1 55 ? 38.441 23.161 37.763 1.00 13.02 55 ILE B CA 1
ATOM 786 C C . ILE B 1 55 ? 38.613 24.448 38.570 1.00 14.37 55 ILE B C 1
ATOM 787 O O . ILE B 1 55 ? 39.558 24.615 39.347 1.00 16.94 55 ILE B O 1
ATOM 792 N N . ARG B 1 56 ? 37.657 25.364 38.389 1.00 0.00 56 ARG B N 1
ATOM 793 C CA . ARG B 1 56 ? 37.681 26.597 39.170 1.00 12.55 56 ARG B CA 1
ATOM 794 C C . ARG B 1 56 ? 37.745 26.305 40.669 1.00 26.01 56 ARG B C 1
ATOM 795 O O . ARG B 1 56 ? 38.243 27.145 41.429 1.00 58.85 56 ARG B O 1
ATOM 803 N N . GLN B 1 57 ? 37.256 25.159 41.142 1.00 19.49 57 GLN B N 1
ATOM 804 C CA . GLN B 1 57 ? 37.238 24.907 42.581 1.00 24.01 57 GLN B CA 1
ATOM 805 C C . GLN B 1 57 ? 38.582 24.442 43.129 1.00 26.83 57 GLN B C 1
ATOM 806 O O . GLN B 1 57 ? 38.620 23.744 44.145 1.00 20.86 57 GLN B O 1
ATOM 812 N N . GLY B 1 58 ? 39.676 24.820 42.476 1.00 26.46 58 GLY B N 1
ATOM 813 C CA . GLY B 1 58 ? 41.007 24.503 42.971 1.00 29.84 58 GLY B CA 1
ATOM 814 C C . GLY B 1 58 ? 41.433 25.514 44.029 1.00 30.90 58 GLY B C 1
ATOM 815 O O . GLY B 1 58 ? 42.491 26.124 43.922 1.00 28.77 58 GLY B O 1
ATOM 816 N N . SER B 1 59 ? 40.599 25.684 45.050 1.00 31.77 59 SER B N 1
ATOM 817 C CA . SER B 1 59 ? 40.922 26.565 46.165 1.00 20.88 59 SER B CA 1
ATOM 818 C C . SER B 1 59 ? 40.720 25.860 47.502 1.00 30.17 59 SER B C 1
ATOM 819 O O . SER B 1 59 ? 39.771 26.150 48.231 1.00 38.46 59 SER B O 1
ATOM 823 N N . VAL C 1 12 ? 47.212 1.122 51.570 1.00 47.66 12 VAL C N 1
ATOM 824 C CA . VAL C 1 12 ? 48.028 0.163 52.315 1.00 30.59 12 VAL C CA 1
ATOM 825 C C . VAL C 1 12 ? 49.375 0.774 52.660 1.00 35.94 12 VAL C C 1
ATOM 826 O O . VAL C 1 12 ? 49.657 1.050 53.826 1.00 28.60 12 VAL C O 1
ATOM 830 N N . GLU C 1 13 ? 50.205 0.984 51.644 1.00 41.33 13 GLU C N 1
ATOM 831 C CA . GLU C 1 13 ? 51.399 1.809 51.787 1.00 36.53 13 GLU C CA 1
ATOM 832 C C . GLU C 1 13 ? 51.075 3.286 51.588 1.00 39.39 13 GLU C C 1
ATOM 833 O O . GLU C 1 13 ? 51.972 4.108 51.399 1.00 61.40 13 GLU C O 1
ATOM 839 N N . GLN C 1 14 ? 49.789 3.616 51.631 1.00 38.61 14 GLN C N 1
ATOM 840 C CA . GLN C 1 14 ? 49.340 4.875 52.215 1.00 35.59 14 GLN C CA 1
ATOM 841 C C . GLN C 1 14 ? 48.688 4.650 53.575 1.00 31.30 14 GLN C C 1
ATOM 842 O O . GLN C 1 14 ? 49.082 5.257 54.571 1.00 11.48 14 GLN C O 1
ATOM 848 N N . GLN C 1 15 ? 47.688 3.775 53.609 1.00 27.49 15 GLN C N 1
ATOM 849 C CA . GLN C 1 15 ? 46.921 3.535 54.826 1.00 20.42 15 GLN C CA 1
ATOM 850 C C . GLN C 1 15 ? 47.822 3.182 56.001 1.00 28.22 15 GLN C C 1
ATOM 851 O O . GLN C 1 15 ? 47.533 3.473 57.163 1.00 46.88 15 GLN C O 1
ATOM 857 N N . PHE C 1 16 ? 48.950 2.545 55.694 1.00 26.31 16 PHE C N 1
ATOM 858 C CA . PHE C 1 16 ? 49.934 2.249 56.730 1.00 16.05 16 PHE C CA 1
ATOM 859 C C . PHE C 1 16 ? 50.520 3.584 57.197 1.00 21.21 16 PHE C C 1
ATOM 860 O O . PHE C 1 16 ? 51.009 3.705 58.318 1.00 14.58 16 PHE C O 1
ATOM 868 N N . ASP C 1 17 ? 50.451 4.579 56.310 1.00 24.29 17 ASP C N 1
ATOM 869 C CA . ASP C 1 17 ? 50.936 5.918 56.625 1.00 26.06 17 ASP C CA 1
ATOM 870 C C . ASP C 1 17 ? 49.895 6.709 57.420 1.00 21.95 17 ASP C C 1
ATOM 871 O O . ASP C 1 17 ? 50.279 7.332 58.411 1.00 14.10 17 ASP C O 1
ATOM 876 N N . LEU C 1 18 ? 48.629 6.688 57.014 1.00 20.48 18 LEU C N 1
ATOM 877 C CA . LEU C 1 18 ? 47.592 7.444 57.709 1.00 18.71 18 LEU C CA 1
ATOM 878 C C . LEU C 1 18 ? 47.610 7.141 59.210 1.00 26.79 18 LEU C C 1
ATOM 879 O O . LEU C 1 18 ? 47.774 8.051 60.026 1.00 37.38 18 LEU C O 1
ATOM 884 N N . GLN C 1 19 ? 47.440 5.870 59.545 1.00 31.13 19 GLN C N 1
ATOM 885 C CA . GLN C 1 19 ? 47.404 5.402 60.923 1.00 31.82 19 GLN C CA 1
ATOM 886 C C . GLN C 1 19 ? 48.576 5.977 61.718 1.00 34.12 19 GLN C C 1
ATOM 887 O O . GLN C 1 19 ? 48.442 6.379 62.869 1.00 25.43 19 GLN C O 1
ATOM 893 N N . LYS C 1 20 ? 49.711 5.990 61.034 1.00 35.98 20 LYS C N 1
ATOM 894 C CA . LYS C 1 20 ? 50.968 6.487 61.564 1.00 30.03 20 LYS C CA 1
ATOM 895 C C . LYS C 1 20 ? 50.772 7.832 62.264 1.00 23.66 20 LYS C C 1
ATOM 896 O O . LYS C 1 20 ? 50.930 7.860 63.483 1.00 0.31 20 LYS C O 1
ATOM 902 N N . TYR C 1 21 ? 50.450 8.859 61.495 1.00 22.75 21 TYR C N 1
ATOM 903 C CA . TYR C 1 21 ? 50.281 10.240 61.894 1.00 20.48 21 TYR C CA 1
ATOM 904 C C . TYR C 1 21 ? 49.189 10.378 62.955 1.00 21.77 21 TYR C C 1
ATOM 905 O O . TYR C 1 21 ? 49.262 11.212 63.862 1.00 27.36 21 TYR C O 1
ATOM 914 N N . ARG C 1 22 ? 48.160 9.539 62.848 1.00 23.06 22 ARG C N 1
ATOM 915 C CA . ARG C 1 22 ? 46.990 9.614 63.722 1.00 14.13 22 ARG C CA 1
ATOM 916 C C . ARG C 1 22 ? 47.338 9.252 65.163 1.00 10.25 22 ARG C C 1
ATOM 917 O O . ARG C 1 22 ? 46.510 9.385 66.067 1.00 27.80 22 ARG C O 1
ATOM 925 N N . GLN C 1 23 ? 48.552 8.809 65.403 1.00 10.72 23 GLN C N 1
ATOM 926 C CA . GLN C 1 23 ? 49.261 8.827 66.661 1.00 13.70 23 GLN C CA 1
ATOM 927 C C . GLN C 1 23 ? 49.737 10.248 66.970 1.00 15.33 23 GLN C C 1
ATOM 928 O O . GLN C 1 23 ? 49.462 10.801 68.035 1.00 14.16 23 GLN C O 1
ATOM 934 N N . GLN C 1 24 ? 50.465 10.805 66.005 1.00 20.73 24 GLN C N 1
ATOM 935 C CA . GLN C 1 24 ? 51.036 12.137 66.117 1.00 25.21 24 GLN C CA 1
ATOM 936 C C . GLN C 1 24 ? 49.970 13.160 66.519 1.00 30.84 24 GLN C C 1
ATOM 937 O O . GLN C 1 24 ? 50.027 13.641 67.649 1.00 13.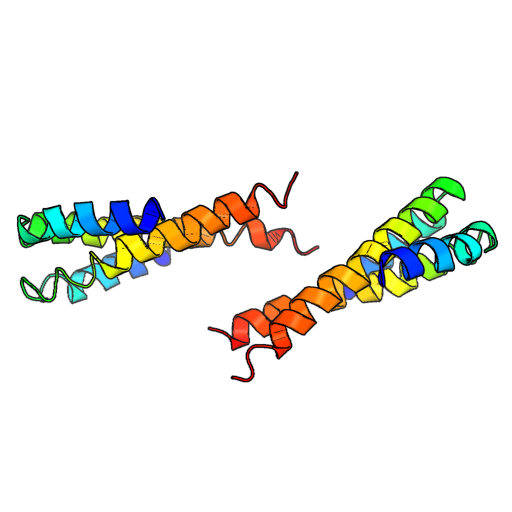70 24 GLN C O 1
ATOM 943 N N . VAL C 1 25 ? 49.061 13.455 65.599 1.00 37.85 25 VAL C N 1
ATOM 944 C CA . VAL C 1 25 ? 47.950 14.381 65.820 1.00 27.78 25 VAL C CA 1
ATOM 945 C C . VAL C 1 25 ? 47.317 14.102 67.182 1.00 21.14 25 VAL C C 1
ATOM 946 O O . VAL C 1 25 ? 47.287 14.917 68.094 1.00 0.41 25 VAL C O 1
ATOM 950 N N . ARG C 1 26 ? 46.857 12.852 67.316 1.00 27.11 26 ARG C N 1
ATOM 951 C CA . ARG C 1 26 ? 46.284 12.315 68.541 1.00 35.28 26 ARG C CA 1
ATOM 952 C C . ARG C 1 26 ? 47.072 12.707 69.794 1.00 34.34 26 ARG C C 1
ATOM 953 O O . ARG C 1 26 ? 46.453 12.850 70.854 1.00 46.40 26 ARG C O 1
ATOM 961 N N . ASP C 1 27 ? 48.384 12.867 69.681 1.00 25.98 27 ASP C N 1
ATOM 962 C CA . ASP C 1 27 ? 49.276 13.241 70.761 1.00 13.50 27 ASP C CA 1
ATOM 963 C C . ASP C 1 27 ? 49.726 14.694 70.723 1.00 16.89 27 ASP C C 1
ATOM 964 O O . ASP C 1 27 ? 50.212 15.215 71.729 1.00 2.51 27 ASP C O 1
ATOM 969 N N . ILE C 1 28 ? 49.578 15.362 69.586 1.00 23.31 28 ILE C N 1
ATOM 970 C CA . ILE C 1 28 ? 50.036 16.747 69.464 1.00 14.65 28 ILE C CA 1
ATOM 971 C C . ILE C 1 28 ? 49.133 17.721 70.205 1.00 15.73 28 ILE C C 1
ATOM 972 O O . ILE C 1 28 ? 48.041 17.387 70.685 1.00 23.81 28 ILE C O 1
ATOM 977 N N . SER C 1 29 ? 49.558 18.975 70.338 1.00 22.92 29 SER C 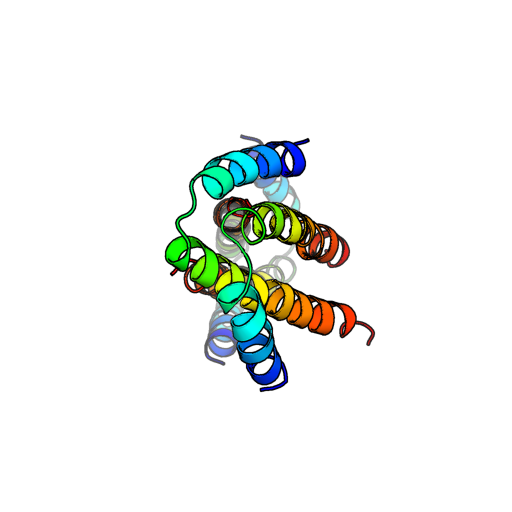N 1
ATOM 978 C CA . SER C 1 29 ? 48.929 19.921 71.242 1.00 33.64 29 SER C CA 1
ATOM 979 C C . SER C 1 29 ? 47.731 20.687 70.688 1.00 38.24 29 SER C C 1
ATOM 980 O O . SER C 1 29 ? 47.285 20.506 69.559 1.00 28.06 29 SER C O 1
ATOM 983 N N . ARG C 1 30 ? 47.252 21.573 71.557 1.00 35.12 30 ARG C N 1
ATOM 984 C CA . ARG C 1 30 ? 46.169 22.506 71.303 1.00 23.05 30 ARG C CA 1
ATOM 985 C C . ARG C 1 30 ? 46.624 23.612 70.351 1.00 22.69 30 ARG C C 1
ATOM 986 O O . ARG C 1 30 ? 45.817 24.181 69.610 1.00 44.83 30 ARG C O 1
ATOM 994 N N . GLU C 1 31 ? 47.921 23.899 70.390 1.00 11.44 31 GLU C N 1
ATOM 995 C CA . GLU C 1 31 ? 48.521 24.923 69.557 1.00 14.68 31 GLU C CA 1
ATOM 996 C C . GLU C 1 31 ? 49.287 24.333 68.370 1.00 9.29 31 GLU C C 1
ATOM 997 O O . GLU C 1 31 ? 49.329 24.947 67.305 1.00 6.82 31 GLU C O 1
ATOM 1003 N N . ASP C 1 32 ? 49.862 23.179 68.638 1.00 4.42 32 ASP C N 1
ATOM 1004 C CA . ASP C 1 32 ? 50.789 22.388 67.864 1.00 6.79 32 ASP C CA 1
ATOM 1005 C C . ASP C 1 32 ? 50.122 21.591 66.758 1.00 12.66 32 ASP C C 1
ATOM 1006 O O . ASP C 1 32 ? 50.749 21.257 65.748 1.00 17.51 32 ASP C O 1
ATOM 1011 N N . LEU C 1 33 ? 48.838 21.250 66.904 1.00 11.63 33 LEU C N 1
ATOM 1012 C CA . LEU C 1 33 ? 48.159 20.686 65.737 1.00 19.81 33 LEU C CA 1
ATOM 1013 C C . LEU C 1 33 ? 47.660 21.860 64.877 1.00 25.89 33 LEU C C 1
ATOM 1014 O O . LEU C 1 33 ? 47.318 21.685 63.715 1.00 8.55 33 LEU C O 1
ATOM 1019 N N . GLU C 1 34 ? 47.637 23.033 65.502 1.00 31.22 34 GLU C N 1
ATOM 1020 C CA . GLU C 1 34 ? 47.168 24.260 64.876 1.00 38.50 34 GLU C CA 1
ATOM 1021 C C . GLU C 1 34 ? 48.142 24.799 63.836 1.00 50.14 34 GLU C C 1
ATOM 1022 O O . GLU C 1 34 ? 47.780 25.051 62.672 1.00 68.73 34 GLU C O 1
ATOM 1028 N N . ASP C 1 35 ? 49.419 25.008 64.176 1.00 49.28 35 ASP C N 1
ATOM 1029 C CA . ASP C 1 35 ? 50.315 25.529 63.136 1.00 42.69 35 ASP C CA 1
ATOM 1030 C C . ASP C 1 35 ? 50.813 24.409 62.225 1.00 36.72 35 ASP C C 1
ATOM 1031 O O . ASP C 1 35 ? 51.770 24.609 61.468 1.00 36.26 35 ASP C O 1
ATOM 1036 N N . LEU C 1 36 ? 50.165 23.254 62.272 1.00 25.85 36 LEU C N 1
ATOM 1037 C CA . LEU C 1 36 ? 50.400 22.132 61.379 1.00 19.55 36 LEU C CA 1
ATOM 1038 C C . LEU C 1 36 ? 49.435 22.171 60.206 1.00 19.11 36 LEU C C 1
ATOM 1039 O O . LEU C 1 36 ? 49.815 21.924 59.060 1.00 35.52 36 LEU C O 1
ATOM 1044 N N . PHE C 1 37 ? 48.169 22.496 60.468 1.00 18.92 37 PHE C N 1
ATOM 1045 C CA . PHE C 1 37 ? 47.270 22.700 59.330 1.00 29.77 37 PHE C CA 1
ATOM 1046 C C . PHE C 1 37 ? 47.825 23.814 58.442 1.00 34.28 37 PHE C C 1
ATOM 1047 O O . PHE C 1 37 ? 47.909 23.665 57.229 1.00 28.43 37 PHE C O 1
ATOM 1055 N N . ILE C 1 38 ? 48.205 24.893 59.118 1.00 30.60 38 ILE C N 1
ATOM 1056 C CA . ILE C 1 38 ? 48.865 26.015 58.470 1.00 25.41 38 ILE C CA 1
ATOM 1057 C C . ILE C 1 38 ? 50.034 25.552 57.603 1.00 27.43 38 ILE C C 1
ATOM 1058 O O . ILE C 1 38 ? 50.260 26.188 56.573 1.00 6.12 38 ILE C O 1
ATOM 1063 N N . GLU C 1 39 ? 50.709 24.498 58.035 1.00 32.98 39 GLU C N 1
ATOM 1064 C CA . GLU C 1 39 ? 51.802 23.830 57.360 1.00 39.77 39 GLU C CA 1
ATOM 1065 C C . GLU C 1 39 ? 51.304 23.191 56.057 1.00 43.03 39 GLU C C 1
ATOM 1066 O O . GLU C 1 39 ? 51.470 23.755 54.976 1.00 48.85 39 GLU C O 1
ATOM 1072 N N . VAL C 1 40 ? 50.702 22.011 56.185 1.00 39.90 40 VAL C N 1
ATOM 1073 C CA . VAL C 1 40 ? 50.205 21.288 55.011 1.00 38.19 40 VAL C CA 1
ATOM 1074 C C . VAL C 1 40 ? 49.149 22.071 54.250 1.00 36.46 40 VAL C C 1
ATOM 1075 O O . VAL C 1 40 ? 48.807 21.737 53.106 1.00 9.92 40 VAL C O 1
ATOM 1079 N N . VAL C 1 41 ? 48.577 23.147 54.812 1.00 44.16 41 VAL C N 1
ATOM 1080 C CA . VAL C 1 41 ? 47.705 23.872 53.881 1.00 49.43 41 VAL C CA 1
ATOM 1081 C C . VAL C 1 41 ? 48.602 24.508 52.814 1.00 47.91 41 VAL C C 1
ATOM 1082 O O . VAL C 1 41 ? 48.214 24.630 51.654 1.00 54.56 41 VAL C O 1
ATOM 1086 N N . ARG C 1 42 ? 49.762 24.984 53.231 1.00 39.80 42 ARG C N 1
ATOM 1087 C CA . ARG C 1 42 ? 50.736 25.328 52.265 1.00 39.97 42 ARG C CA 1
ATOM 1088 C C . ARG C 1 42 ? 51.089 24.188 51.312 1.00 31.64 42 ARG C C 1
ATOM 1089 O O . ARG C 1 42 ? 51.456 24.447 50.158 1.00 38.63 42 ARG C O 1
ATOM 1097 N N . GLN C 1 43 ? 50.918 22.945 51.744 1.00 15.62 43 GLN C N 1
ATOM 1098 C CA . GLN C 1 43 ? 51.049 21.823 50.829 1.00 12.68 43 GLN C CA 1
ATOM 1099 C C . GLN C 1 43 ? 49.702 21.402 50.249 1.00 20.27 43 GLN C C 1
ATOM 1100 O O . GLN C 1 43 ? 49.509 20.218 49.958 1.00 28.89 43 GLN C O 1
ATOM 1106 N N . LYS C 1 44 ? 48.771 22.340 50.099 1.00 18.04 44 LYS C N 1
ATOM 1107 C CA . LYS C 1 44 ? 47.426 21.952 49.666 1.00 31.56 44 LYS C CA 1
ATOM 1108 C C . LYS C 1 44 ? 47.034 22.618 48.353 1.00 37.97 44 LYS C C 1
ATOM 1109 O O . LYS C 1 44 ? 46.477 21.968 47.469 1.00 9.32 44 LYS C O 1
ATOM 1115 N N . MET C 1 45 ? 47.325 23.910 48.249 1.00 47.25 45 MET C N 1
ATOM 1116 C CA . MET C 1 45 ? 47.099 24.685 47.036 1.00 51.35 45 MET C CA 1
ATOM 1117 C C . MET C 1 45 ? 48.404 24.775 46.241 1.00 55.90 45 MET C C 1
ATOM 1118 O O . MET C 1 45 ? 48.434 25.152 45.067 1.00 59.58 45 MET C O 1
ATOM 1123 N N . ALA C 1 46 ? 49.487 24.414 46.937 1.00 55.49 46 ALA C N 1
ATOM 1124 C CA . ALA C 1 46 ? 50.800 24.341 46.300 1.00 55.16 46 ALA C CA 1
ATOM 1125 C C . ALA C 1 46 ? 50.771 23.243 45.244 1.00 50.67 46 ALA C C 1
ATOM 1126 O O . ALA C 1 46 ? 51.149 23.431 44.085 1.00 47.48 46 ALA C O 1
ATOM 1128 N N . HIS C 1 47 ? 50.291 22.070 45.670 1.00 44.64 47 HIS C N 1
ATOM 1129 C CA . HIS C 1 47 ? 50.068 20.979 44.731 1.00 37.10 47 HIS C CA 1
ATOM 1130 C C . HIS C 1 47 ? 49.138 21.449 43.617 1.00 34.56 47 HIS C C 1
ATOM 1131 O O . HIS C 1 47 ? 49.212 20.974 42.483 1.00 32.81 47 HIS C O 1
ATOM 1138 N N . GLU C 1 48 ? 48.260 22.393 43.951 1.00 29.30 48 GLU C N 1
ATOM 1139 C CA . GLU C 1 48 ? 47.253 22.868 43.008 1.00 27.81 48 GLU C CA 1
ATOM 1140 C C . GLU C 1 48 ? 47.854 23.565 41.797 1.00 23.62 48 GLU C C 1
ATOM 1141 O O . GLU C 1 48 ? 47.148 23.754 40.799 1.00 37.98 48 GLU C O 1
ATOM 1147 N N . ASN C 1 49 ? 49.128 23.946 41.820 1.00 23.42 49 ASN C N 1
ATOM 1148 C CA . ASN C 1 49 ? 49.765 24.393 40.577 1.00 21.59 49 ASN C CA 1
ATOM 1149 C C . ASN C 1 49 ? 50.824 23.352 40.188 1.00 23.73 49 ASN C C 1
ATOM 1150 O O . ASN C 1 49 ? 51.828 23.626 39.535 1.00 16.17 49 ASN C O 1
ATOM 1155 N N . ILE C 1 50 ? 50.556 22.126 40.633 1.00 19.90 50 ILE C N 1
ATOM 1156 C CA . ILE C 1 50 ? 51.425 21.008 40.286 1.00 29.70 50 ILE C CA 1
ATOM 1157 C C . ILE C 1 50 ? 50.787 20.211 39.149 1.00 33.01 50 ILE C C 1
ATOM 1158 O O . ILE C 1 50 ? 51.433 19.870 38.159 1.00 60.26 50 ILE C O 1
ATOM 1163 N N . PHE C 1 51 ? 49.496 19.942 39.317 1.00 24.56 51 PHE C N 1
ATOM 1164 C CA . PHE C 1 51 ? 48.663 19.352 38.289 1.00 24.17 51 PHE C CA 1
ATOM 1165 C C . PHE C 1 51 ? 48.358 20.351 37.168 1.00 25.55 51 PHE C C 1
ATOM 1166 O O . PHE C 1 51 ? 48.490 20.008 36.000 1.00 12.95 51 PHE C O 1
ATOM 1174 N N . LYS C 1 52 ? 47.955 21.554 37.578 1.00 33.85 52 LYS C N 1
ATOM 1175 C CA . LYS C 1 52 ? 47.602 22.677 36.729 1.00 31.23 52 LYS C CA 1
ATOM 1176 C C . LYS C 1 52 ? 48.689 22.959 35.702 1.00 40.06 52 LYS C C 1
ATOM 1177 O O . LYS C 1 52 ? 48.520 22.715 34.509 1.00 52.95 52 LYS C O 1
ATOM 1183 N N . GLY C 1 53 ? 49.820 23.479 36.180 1.00 42.26 53 GLY C N 1
ATOM 1184 C CA . GLY C 1 53 ? 50.956 23.696 35.297 1.00 43.40 53 GLY C CA 1
ATOM 1185 C C . GLY C 1 53 ? 51.298 22.400 34.576 1.00 44.82 53 GLY C C 1
ATOM 1186 O O . GLY C 1 53 ? 51.681 22.413 33.411 1.00 59.94 53 GLY C O 1
ATOM 1187 N N . MET C 1 54 ? 51.138 21.283 35.285 1.00 41.58 54 MET C N 1
ATOM 1188 C CA . MET C 1 54 ? 51.322 19.987 34.646 1.00 32.43 54 MET C CA 1
ATOM 1189 C C . MET C 1 54 ? 50.448 19.915 33.393 1.00 29.45 54 MET C C 1
ATOM 1190 O O . MET C 1 54 ? 51.006 19.927 32.292 1.00 12.66 54 MET C O 1
ATOM 1195 N N . ILE C 1 55 ? 49.137 19.849 33.597 1.00 24.24 55 ILE C N 1
ATOM 1196 C CA . ILE C 1 55 ? 48.172 19.722 32.507 1.00 15.96 55 ILE C CA 1
ATOM 1197 C C . ILE C 1 55 ? 48.483 20.759 31.425 1.00 12.29 55 ILE C C 1
ATOM 1198 O O . ILE C 1 55 ? 48.395 20.458 30.240 1.00 25.53 55 ILE C O 1
ATOM 1203 N N . ARG C 1 56 ? 48.875 21.956 31.867 1.00 15.80 56 ARG C N 1
ATOM 1204 C CA . ARG C 1 56 ? 49.310 22.966 30.906 1.00 17.31 56 ARG C CA 1
ATOM 1205 C C . ARG C 1 56 ? 50.352 22.346 29.977 1.00 14.19 56 ARG C C 1
ATOM 1206 O O . ARG C 1 56 ? 50.229 22.415 28.752 1.00 19.88 56 ARG C O 1
ATOM 1214 N N . GLN C 1 57 ? 51.340 21.707 30.584 1.00 14.71 57 GLN C N 1
ATOM 1215 C CA . GLN C 1 57 ? 52.466 21.115 29.882 1.00 15.29 57 GLN C CA 1
ATOM 1216 C C . GLN C 1 57 ? 52.116 19.797 29.209 1.00 22.29 57 GLN C C 1
ATOM 1217 O O . GLN C 1 57 ? 52.980 19.150 28.611 1.00 6.96 57 GLN C O 1
ATOM 1223 N N . GLY C 1 58 ? 50.857 19.378 29.283 1.00 29.74 58 GLY C N 1
ATOM 1224 C CA . GLY C 1 58 ? 50.426 18.182 28.563 1.00 34.77 58 GLY C CA 1
ATOM 1225 C C . GLY C 1 58 ? 49.505 18.608 27.420 1.00 37.98 58 GLY C C 1
ATOM 1226 O O . GLY C 1 58 ? 48.898 17.766 26.756 1.00 33.93 58 GLY C O 1
ATOM 1227 N N . SER C 1 59 ? 49.407 19.915 27.198 1.00 33.92 59 SER C N 1
ATOM 1228 C CA . SER C 1 59 ? 48.499 20.456 26.194 1.00 32.24 59 SER C CA 1
ATOM 1229 C C . SER C 1 59 ? 49.242 21.339 25.198 1.00 30.59 59 SER C C 1
ATOM 1230 O O . SER C 1 59 ? 48.755 22.402 24.813 1.00 21.95 59 SER C O 1
ATOM 1234 N N . VAL D 1 12 ? 50.434 35.256 45.902 1.00 67.06 12 VAL D N 1
ATOM 1235 C CA . VAL D 1 12 ? 49.248 36.072 46.155 1.00 54.24 12 VAL D CA 1
ATOM 1236 C C . VAL D 1 12 ? 48.106 35.238 46.742 1.00 51.54 12 VAL D C 1
ATOM 1237 O O . VAL D 1 12 ? 48.073 35.012 47.955 1.00 57.57 12 VAL D O 1
ATOM 1241 N N . GLU D 1 13 ? 47.195 34.805 45.885 1.00 46.69 13 GLU D N 1
ATOM 1242 C CA . GLU D 1 13 ? 46.004 34.044 46.227 1.00 47.02 13 GLU D CA 1
ATOM 1243 C C . GLU D 1 13 ? 46.252 32.990 47.306 1.00 46.51 13 GLU D C 1
ATOM 1244 O O . GLU D 1 13 ? 45.793 33.158 48.440 1.00 20.30 13 GLU D O 1
ATOM 1250 N N . GLN D 1 14 ? 46.962 31.939 46.912 1.00 49.99 14 GLN D N 1
ATOM 1251 C CA . GLN D 1 14 ? 47.316 30.816 47.778 1.00 46.24 14 GLN D CA 1
ATOM 1252 C C . GLN D 1 14 ? 47.787 31.322 49.135 1.00 36.20 14 GLN D C 1
ATOM 1253 O O . GLN D 1 14 ? 47.146 31.022 50.142 1.00 44.77 14 GLN D O 1
ATOM 1259 N N . GLN D 1 15 ? 48.867 32.092 49.126 1.00 28.52 15 GLN D N 1
ATOM 1260 C CA . GLN D 1 15 ? 49.352 32.764 50.316 1.00 35.96 15 GLN D CA 1
ATOM 1261 C C . GLN D 1 15 ? 48.185 33.363 51.099 1.00 41.82 15 GLN D C 1
ATOM 1262 O O . GLN D 1 15 ? 47.942 32.981 52.244 1.00 47.25 15 GLN D O 1
ATOM 1268 N N . PHE D 1 16 ? 47.480 34.278 50.457 1.00 46.98 16 PHE D N 1
ATOM 1269 C CA . PHE D 1 16 ? 46.293 34.910 51.037 1.00 48.93 16 PHE D CA 1
ATOM 1270 C C . PHE D 1 16 ? 45.395 33.844 51.647 1.00 56.04 16 PHE D C 1
ATOM 1271 O O . PHE D 1 16 ? 44.816 34.029 52.721 1.00 59.36 16 PHE D O 1
ATOM 1279 N N . ASP D 1 17 ? 45.295 32.706 50.941 1.00 60.17 17 ASP D N 1
ATOM 1280 C CA . ASP D 1 17 ? 44.468 31.604 51.420 1.00 56.33 17 ASP D CA 1
ATOM 1281 C C . ASP D 1 17 ? 44.994 31.098 52.760 1.00 46.43 17 ASP D C 1
ATOM 1282 O O . ASP D 1 17 ? 44.231 30.985 53.720 1.00 49.35 17 ASP D O 1
ATOM 1287 N N . LEU D 1 18 ? 46.301 30.834 52.784 1.00 34.80 18 LEU D N 1
ATOM 1288 C CA . LEU D 1 18 ? 46.986 30.298 53.949 1.00 29.90 18 LEU D CA 1
ATOM 1289 C C . LEU D 1 18 ? 46.729 31.115 55.204 1.00 27.54 18 LEU D C 1
ATOM 1290 O O . LEU D 1 18 ? 46.567 30.564 56.293 1.00 16.62 18 LEU D O 1
ATOM 1295 N N . GLN D 1 19 ? 46.683 32.443 55.091 1.00 33.84 19 GLN D N 1
ATOM 1296 C CA . GLN D 1 19 ? 46.366 33.228 56.287 1.00 43.99 19 GLN D CA 1
ATOM 1297 C C . GLN D 1 19 ? 44.999 32.782 56.831 1.00 50.72 19 GLN D C 1
ATOM 1298 O O . GLN D 1 19 ? 44.866 32.505 58.019 1.00 51.12 19 GLN D O 1
ATOM 1304 N N . LYS D 1 20 ? 44.035 32.740 55.926 1.00 49.73 20 LYS D N 1
ATOM 1305 C CA . LYS D 1 20 ? 42.669 32.317 56.209 1.00 49.97 20 LYS D CA 1
ATOM 1306 C C . LYS D 1 20 ? 42.676 31.069 57.082 1.00 47.46 20 LYS D C 1
ATOM 1307 O O . LYS D 1 20 ? 42.226 31.122 58.235 1.00 32.47 20 LYS D O 1
ATOM 1313 N N . TYR D 1 21 ? 43.171 29.956 56.557 1.00 49.40 21 TYR D N 1
ATOM 1314 C CA . TYR D 1 21 ? 43.276 28.727 57.338 1.00 49.72 21 TYR D CA 1
ATOM 1315 C C . TYR D 1 21 ? 44.000 28.995 58.661 1.00 49.31 21 TYR D C 1
ATOM 1316 O O . TYR D 1 21 ? 43.741 28.337 59.683 1.00 65.90 21 TYR D O 1
ATOM 1325 N N . ARG D 1 22 ? 44.943 29.943 58.630 1.00 49.90 22 ARG D N 1
ATOM 1326 C CA . ARG D 1 22 ? 45.685 30.271 59.846 1.00 52.17 22 ARG D CA 1
ATOM 1327 C C . ARG D 1 22 ? 44.745 30.786 60.933 1.00 48.67 22 ARG D C 1
ATOM 1328 O O . ARG D 1 22 ? 45.031 30.638 62.120 1.00 43.59 22 ARG D O 1
ATOM 1336 N N . GLN D 1 23 ? 43.630 31.377 60.521 1.00 50.29 23 GLN D N 1
ATOM 1337 C CA . GLN D 1 23 ? 42.639 31.911 61.445 1.00 46.93 23 GLN D CA 1
ATOM 1338 C C . GLN D 1 23 ? 41.658 30.830 61.893 1.00 52.00 23 GLN D C 1
ATOM 1339 O O . GLN D 1 23 ? 41.439 30.677 63.099 1.00 69.45 23 GLN D O 1
ATOM 1345 N N . GLN D 1 24 ? 41.075 30.090 60.948 1.00 47.95 24 GLN D N 1
ATOM 1346 C CA . GLN D 1 24 ? 40.184 28.984 61.298 1.00 42.06 24 GLN D CA 1
ATOM 1347 C C . GLN D 1 24 ? 40.906 28.057 62.269 1.00 35.43 24 GLN D C 1
ATOM 1348 O O . GLN D 1 24 ? 40.459 27.804 63.380 1.00 45.12 24 GLN D O 1
ATOM 1354 N N . VAL D 1 25 ? 42.043 27.587 61.778 1.00 24.13 25 VAL D N 1
ATOM 1355 C CA . VAL D 1 25 ? 42.945 26.715 62.513 1.00 31.29 25 VAL D CA 1
ATOM 1356 C C . VAL D 1 25 ? 43.150 27.163 63.954 1.00 30.24 25 VAL D C 1
ATOM 1357 O O . VAL D 1 25 ? 43.306 26.334 64.868 1.00 45.38 25 VAL D O 1
ATOM 1361 N N . ARG D 1 26 ? 43.170 28.484 64.159 1.00 37.42 26 ARG D N 1
ATOM 1362 C CA . ARG D 1 26 ? 43.427 29.047 65.483 1.00 48.30 26 ARG D CA 1
ATOM 1363 C C . ARG D 1 26 ? 42.237 28.851 66.421 1.00 48.40 26 ARG D C 1
ATOM 1364 O O . ARG D 1 26 ? 42.287 29.184 67.605 1.00 36.92 26 ARG D O 1
ATOM 1372 N N . ASP D 1 27 ? 41.157 28.300 65.875 1.00 48.58 27 ASP D N 1
ATOM 1373 C CA . ASP D 1 27 ? 39.956 28.052 66.665 1.00 43.47 27 ASP D CA 1
ATOM 1374 C C . ASP D 1 27 ? 39.562 26.584 66.578 1.00 39.11 27 ASP D C 1
ATOM 1375 O O . ASP D 1 27 ? 38.573 26.164 67.174 1.00 52.36 27 ASP D O 1
ATOM 1380 N N . ILE D 1 28 ? 40.348 25.802 65.834 1.00 34.77 28 ILE D N 1
ATOM 1381 C CA . ILE D 1 28 ? 40.037 24.386 65.660 1.00 34.62 28 ILE D CA 1
ATOM 1382 C C . ILE D 1 28 ? 40.127 23.632 66.987 1.00 29.97 28 ILE D C 1
ATOM 1383 O O . ILE D 1 28 ? 41.121 23.718 67.706 1.00 41.86 28 ILE D O 1
ATOM 1388 N N . SER D 1 29 ? 39.042 22.926 67.302 1.00 24.26 29 SER D N 1
ATOM 1389 C CA . SER D 1 29 ? 39.003 22.127 68.516 1.00 12.54 29 SER D CA 1
ATOM 1390 C C . SER D 1 29 ? 39.975 20.969 68.365 1.00 24.10 29 SER D C 1
ATOM 1391 O O . SER D 1 29 ? 40.467 20.752 67.255 1.00 33.64 29 SER D O 1
ATOM 1394 N N . ARG D 1 30 ? 40.270 20.216 69.414 1.00 31.53 30 ARG D N 1
ATOM 1395 C CA . ARG D 1 30 ? 41.247 19.140 69.183 1.00 39.10 30 ARG D CA 1
ATOM 1396 C C . ARG D 1 30 ? 40.744 18.129 68.162 1.00 43.14 30 ARG D C 1
ATOM 1397 O O . ARG D 1 30 ? 41.392 17.910 67.121 1.00 31.41 30 ARG D O 1
ATOM 1405 N N . GLU D 1 31 ? 39.594 17.498 68.414 1.00 51.34 31 GLU D N 1
ATOM 1406 C CA . GLU D 1 31 ? 39.138 16.475 67.474 1.00 58.00 31 GLU D CA 1
ATOM 1407 C C . GLU D 1 31 ? 38.840 17.077 66.099 1.00 59.68 31 GLU D C 1
ATOM 1408 O O . GLU D 1 31 ? 39.104 16.466 65.068 1.00 53.59 31 GLU D O 1
ATOM 1414 N N . ASP D 1 32 ? 38.286 18.293 66.095 1.00 60.92 32 ASP D N 1
ATOM 1415 C CA . ASP D 1 32 ? 38.002 18.951 64.821 1.00 60.96 32 ASP D CA 1
ATOM 1416 C C . ASP D 1 32 ? 39.285 19.081 63.985 1.00 56.62 32 ASP D C 1
ATOM 1417 O O . ASP D 1 32 ? 39.232 19.074 62.730 1.00 79.56 32 ASP D O 1
ATOM 1422 N N . LEU D 1 33 ? 40.429 19.157 64.683 1.00 44.20 33 LEU D N 1
ATOM 1423 C CA . LEU D 1 33 ? 41.739 19.282 64.024 1.00 43.77 33 LEU D CA 1
ATOM 1424 C C . LEU D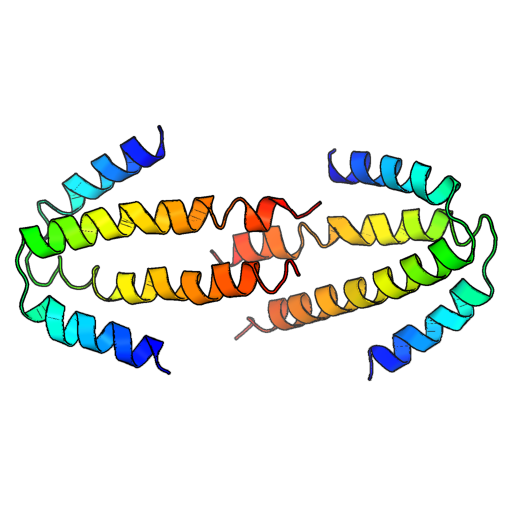 1 33 ? 42.309 17.899 63.755 1.00 45.11 33 LEU D C 1
ATOM 1425 O O . LEU D 1 33 ? 42.663 17.537 62.633 1.00 70.34 33 LEU D O 1
ATOM 1430 N N . GLU D 1 34 ? 42.371 17.048 64.788 1.00 39.43 34 GLU D N 1
ATOM 1431 C CA . GLU D 1 34 ? 42.866 15.674 64.591 1.00 45.04 34 GLU D CA 1
ATOM 1432 C C . GLU D 1 34 ? 42.176 14.936 63.438 1.00 45.19 34 GLU D C 1
ATOM 1433 O O . GLU D 1 34 ? 42.746 13.993 62.877 1.00 64.57 34 GLU D O 1
ATOM 1439 N N . ASP D 1 35 ? 40.976 15.354 63.048 1.00 31.63 35 ASP D N 1
ATOM 1440 C CA . ASP D 1 35 ? 40.296 14.845 61.869 1.00 36.03 35 ASP D CA 1
ATOM 1441 C C . ASP D 1 35 ? 40.727 15.610 60.608 1.00 34.51 35 ASP D C 1
ATOM 1442 O O . ASP D 1 35 ? 40.925 15.035 59.530 1.00 32.41 35 ASP D O 1
ATOM 1447 N N . LEU D 1 36 ? 40.898 16.932 60.730 1.00 29.51 36 LEU D N 1
ATOM 1448 C CA . LEU D 1 36 ? 41.318 17.689 59.541 1.00 32.02 36 LEU D CA 1
ATOM 1449 C C . LEU D 1 36 ? 42.661 17.143 59.049 1.00 29.02 36 LEU D C 1
ATOM 1450 O O . LEU D 1 36 ? 42.821 16.876 57.859 1.00 26.66 36 LEU D O 1
ATOM 1455 N N . PHE D 1 37 ? 43.594 16.979 59.981 1.00 24.40 37 PHE D N 1
ATOM 1456 C CA . PHE D 1 37 ? 44.948 16.531 59.701 1.00 22.35 37 PHE D CA 1
ATOM 1457 C C . PHE D 1 37 ? 44.968 15.239 58.894 1.00 31.08 37 PHE D C 1
ATOM 1458 O O . PHE D 1 37 ? 45.593 15.187 57.833 1.00 42.87 37 PHE D O 1
ATOM 1466 N N . ILE D 1 38 ? 44.290 14.234 59.446 1.00 32.34 38 ILE D N 1
ATOM 1467 C CA . ILE D 1 38 ? 44.218 12.940 58.773 1.00 34.09 38 ILE D CA 1
ATOM 1468 C C . ILE D 1 38 ? 43.733 13.167 57.342 1.00 28.91 38 ILE D C 1
ATOM 1469 O O . ILE D 1 38 ? 44.429 12.801 56.399 1.00 12.62 38 ILE D O 1
ATOM 1474 N N . GLU D 1 39 ? 42.565 13.795 57.222 1.00 33.33 39 GLU D N 1
ATOM 1475 C CA . GLU D 1 39 ? 41.959 14.116 55.943 1.00 43.04 39 GLU D CA 1
ATOM 1476 C C . GLU D 1 39 ? 42.996 14.754 55.023 1.00 49.72 39 GLU D C 1
ATOM 1477 O O . GLU D 1 39 ? 43.034 14.492 53.821 1.00 63.91 39 GLU D O 1
ATOM 1483 N N . VAL D 1 40 ? 43.828 15.614 55.632 1.00 39.75 40 VAL D N 1
ATOM 1484 C CA . VAL D 1 40 ? 44.778 16.389 54.845 1.00 35.52 40 VAL D CA 1
ATOM 1485 C C . VAL D 1 40 ? 45.992 15.578 54.438 1.00 47.68 40 VAL D C 1
ATOM 1486 O O . VAL D 1 40 ? 46.738 15.966 53.535 1.00 60.19 40 VAL D O 1
ATOM 1490 N N . VAL D 1 41 ? 46.220 14.427 55.084 1.00 54.61 41 VAL D N 1
ATOM 1491 C CA . VAL D 1 41 ? 47.361 13.619 54.638 1.00 63.58 41 VAL D CA 1
ATOM 1492 C C . VAL D 1 41 ? 46.896 12.656 53.540 1.00 71.05 41 VAL D C 1
ATOM 1493 O O . VAL D 1 41 ? 47.687 12.232 52.682 1.00 78.58 41 VAL D O 1
ATOM 1497 N N . ARG D 1 42 ? 45.600 12.316 53.581 1.00 77.51 42 ARG D N 1
ATOM 1498 C CA . ARG D 1 42 ? 45.022 11.388 52.612 1.00 84.19 42 ARG D CA 1
ATOM 1499 C C . ARG D 1 42 ? 45.053 11.974 51.204 1.00 85.05 42 ARG D C 1
ATOM 1500 O O . ARG D 1 42 ? 45.042 11.242 50.213 1.00 90.95 42 ARG D O 1
ATOM 1508 N N . GLN D 1 43 ? 45.514 13.217 51.154 1.00 82.40 43 GLN D N 1
ATOM 1509 C CA . GLN D 1 43 ? 45.650 13.920 49.883 1.00 78.20 43 GLN D CA 1
ATOM 1510 C C . GLN D 1 43 ? 47.068 14.183 49.461 1.00 75.90 43 GLN D C 1
ATOM 1511 O O . GLN D 1 43 ? 47.454 13.997 48.332 1.00 67.64 43 GLN D O 1
ATOM 1517 N N . LYS D 1 44 ? 47.843 14.689 50.382 1.00 76.98 44 LYS D N 1
ATOM 1518 C CA . LYS D 1 44 ? 49.181 15.035 50.055 1.00 77.13 44 LYS D CA 1
ATOM 1519 C C . LYS D 1 44 ? 49.679 13.708 49.466 1.00 75.43 44 LYS D C 1
ATOM 1520 O O . LYS D 1 44 ? 50.779 13.680 49.082 1.00 90.35 44 LYS D O 1
ATOM 1526 N N . MET D 1 45 ? 48.871 12.621 49.492 1.00 67.62 45 MET D N 1
ATOM 1527 C CA . MET D 1 45 ? 49.184 11.231 49.024 1.00 61.08 45 MET D CA 1
ATOM 1528 C C . MET D 1 45 ? 48.484 10.798 47.732 1.00 55.88 45 MET D C 1
ATOM 1529 O O . MET D 1 45 ? 49.037 10.115 46.938 1.00 62.93 45 MET D O 1
ATOM 1534 N N . ALA D 1 46 ? 47.225 11.105 47.591 1.00 48.86 46 ALA D N 1
ATOM 1535 C CA . ALA D 1 46 ? 46.543 11.046 46.297 1.00 41.60 46 ALA D CA 1
ATOM 1536 C C . ALA D 1 46 ? 47.275 11.931 45.294 1.00 40.80 46 ALA D C 1
ATOM 1537 O O . ALA D 1 46 ? 47.762 11.424 44.284 1.00 63.87 46 ALA D O 1
ATOM 1539 N N . HIS D 1 47 ? 47.387 13.218 45.618 1.00 30.34 47 HIS D N 1
AT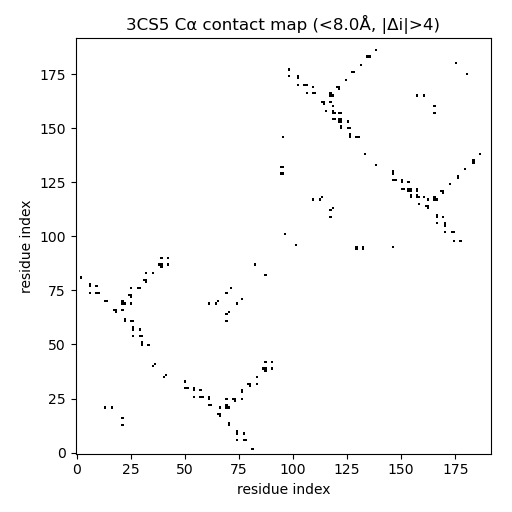OM 1540 C CA . HIS D 1 47 ? 48.108 14.181 44.798 1.00 35.30 47 HIS D CA 1
ATOM 1541 C C . HIS D 1 47 ? 49.475 13.631 44.393 1.00 39.83 47 HIS D C 1
ATOM 1542 O O . HIS D 1 47 ? 49.928 13.843 43.269 1.00 35.95 47 HIS D O 1
ATOM 1549 N N . GLU D 1 48 ? 50.101 12.926 45.332 1.00 39.78 48 GLU D N 1
ATOM 1550 C CA . GLU D 1 48 ? 51.367 12.255 45.068 1.00 30.04 48 GLU D CA 1
ATOM 1551 C C . GLU D 1 48 ? 51.198 11.166 44.008 1.00 11.20 48 GLU D C 1
ATOM 1552 O O . GLU D 1 48 ? 52.080 11.008 43.164 1.00 16.55 48 GLU D O 1
ATOM 1558 N N . ASN D 1 49 ? 50.094 10.435 44.062 1.00 10.53 49 ASN D N 1
ATOM 1559 C CA . ASN D 1 49 ? 49.785 9.348 43.143 1.00 15.78 49 ASN D CA 1
ATOM 1560 C C . ASN D 1 49 ? 49.670 9.817 41.695 1.00 11.88 49 ASN D C 1
ATOM 1561 O O . ASN D 1 49 ? 50.319 9.286 40.803 1.00 26.47 49 ASN D O 1
ATOM 1566 N N . ILE D 1 50 ? 48.816 10.819 41.503 1.00 17.97 50 ILE D N 1
ATOM 1567 C CA . ILE D 1 50 ? 48.586 11.433 40.20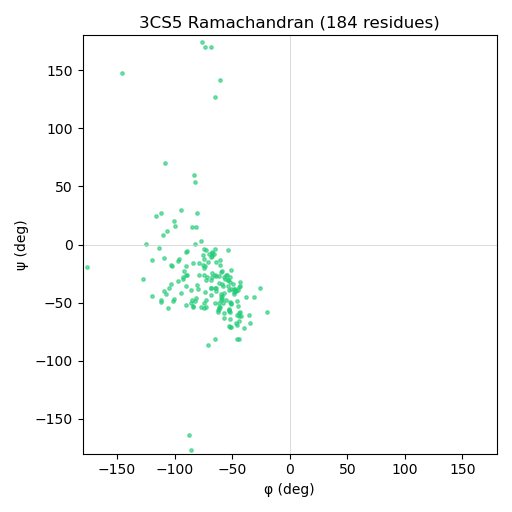1 1.00 28.64 50 ILE D CA 1
ATOM 1568 C C . ILE D 1 50 ? 49.836 12.137 39.684 1.00 25.02 50 ILE D C 1
ATOM 1569 O O . ILE D 1 50 ? 50.017 12.286 38.473 1.00 33.83 50 ILE D O 1
ATOM 1574 N N . PHE D 1 51 ? 50.707 12.567 40.589 1.00 18.24 51 PHE D N 1
ATOM 1575 C CA . PHE D 1 51 ? 51.967 13.166 40.155 1.00 27.39 51 PHE D CA 1
ATOM 1576 C C . PHE D 1 51 ? 53.025 12.066 40.013 1.00 24.41 51 PHE D C 1
ATOM 1577 O O . PHE D 1 51 ? 54.143 12.295 39.554 1.00 28.25 51 PHE D O 1
ATOM 1585 N N . LYS D 1 52 ? 52.603 10.873 40.420 1.00 23.36 52 LYS D N 1
ATOM 1586 C CA . LYS D 1 52 ? 53.339 9.653 40.106 1.00 23.82 52 LYS D CA 1
ATOM 1587 C C . LYS D 1 52 ? 52.899 9.222 38.702 1.00 30.42 52 LYS D C 1
ATOM 1588 O O . LYS D 1 52 ? 53.711 9.039 37.789 1.00 19.67 52 LYS D O 1
ATOM 1594 N N . GLY D 1 53 ? 51.578 9.101 38.556 1.00 32.96 53 GLY D N 1
ATOM 1595 C CA . GLY D 1 53 ? 50.965 8.857 37.258 1.00 38.34 53 GLY D CA 1
ATOM 1596 C C . GLY D 1 53 ? 51.291 9.982 36.280 1.00 44.81 53 GLY D C 1
ATOM 1597 O O . GLY D 1 53 ? 51.261 9.783 35.049 1.00 54.08 53 GLY D O 1
ATOM 1598 N N . MET D 1 54 ? 51.600 11.156 36.834 1.00 44.81 54 MET D N 1
ATOM 1599 C CA . MET D 1 54 ? 51.986 12.320 36.046 1.00 44.05 54 MET D CA 1
ATOM 1600 C C . MET D 1 54 ? 53.398 12.164 35.490 1.00 40.35 54 MET D C 1
ATOM 1601 O O . MET D 1 54 ? 53.662 12.510 34.334 1.00 47.56 54 MET D O 1
ATOM 1606 N N . ILE D 1 55 ? 54.310 11.631 36.311 1.00 37.24 55 ILE D N 1
ATOM 1607 C CA . ILE D 1 55 ? 55.670 11.390 35.840 1.00 35.86 55 ILE D CA 1
ATOM 1608 C C . ILE D 1 55 ? 55.714 10.177 34.906 1.00 38.90 55 ILE D C 1
ATOM 1609 O O . ILE D 1 55 ? 56.595 10.089 34.046 1.00 48.24 55 ILE D O 1
ATOM 1614 N N . ARG D 1 56 ? 54.764 9.270 35.089 1.00 40.21 56 ARG D N 1
ATOM 1615 C CA . ARG D 1 56 ? 54.660 8.018 34.356 1.00 38.80 56 ARG D CA 1
ATOM 1616 C C . ARG D 1 56 ? 54.496 8.240 32.858 1.00 39.70 56 ARG D C 1
ATOM 1617 O O . ARG D 1 56 ? 54.713 7.328 32.055 1.00 55.57 56 ARG D O 1
ATOM 1625 N N . GLN D 1 57 ? 54.116 9.453 32.470 1.00 34.64 57 GLN D N 1
ATOM 1626 C CA . GLN D 1 57 ? 54.091 9.787 31.052 1.00 30.31 57 GLN D CA 1
ATOM 1627 C C . GLN D 1 57 ? 55.509 10.190 30.627 1.00 30.90 57 GLN D C 1
ATOM 1628 O O . GLN D 1 57 ? 55.721 11.320 30.184 1.00 33.79 57 GLN D O 1
ATOM 1634 N N . GLY D 1 58 ? 56.426 9.253 30.795 1.00 29.55 58 GLY D N 1
ATOM 1635 C CA . GLY D 1 58 ? 57.813 9.388 30.373 1.00 33.63 58 GLY D CA 1
ATOM 1636 C C . GLY D 1 58 ? 58.113 8.349 29.289 1.00 40.98 58 GLY D C 1
ATOM 1637 O O . GLY D 1 58 ? 59.261 7.959 29.091 1.00 46.62 58 GLY D O 1
ATOM 1638 N N . SER D 1 59 ? 57.069 7.909 28.594 1.00 42.99 59 SER D N 1
ATOM 1639 C CA . SER D 1 59 ? 57.185 6.794 27.662 1.00 41.32 59 SER D CA 1
ATOM 1640 C C . SER D 1 59 ? 57.759 7.249 26.325 1.00 41.20 59 SER D C 1
ATOM 1641 O O . SER D 1 59 ? 57.346 6.773 25.267 1.00 26.59 59 SER D O 1
#

Sequence (192 aa):
VEQQFDLQKYRQQVRDISREDLEDLFIEVVRQKMAHENIFKGMIRQGSVEQQFDLQKYRQQVRDISREDLEDLFIEVVRQKMAHENIFKGMIRQGSVEQQFDLQKYRQQVRDISREDLEDLFIEVVRQKMAHENIFKGMIRQGSVEQQFDLQKYRQQVRDISREDLEDLFIEVVRQKMAHENIFKGMIRQGS

Radius of gyration: 23.62 Å; Cα contacts (8 Å, |Δi|>4): 120; chains: 4; bounding box: 34×37×70 Å

B-factor: mean 28.5, std 18.03, range [0.1, 149.54]

CATH classification: 1.10.287.670

Organism: Synechococcus elongatus (strain ATCC 33912 / PCC 7942 / FACHB-805) (NCBI:txid1140)